Protein AF-F6DSD3-F1 (afdb_monomer)

Organism: Desulforamulus ruminis (strain ATCC 23193 / DSM 2154 / NCIMB 8452 / DL) (NCBI:txid696281)

Radius of gyration: 19.58 Å; Cα contacts (8 Å, |Δi|>4): 332; chains: 1; bounding box: 54×31×58 Å

Structure (mmCIF, N/CA/C/O backbone):
data_AF-F6DSD3-F1
#
_entry.id   AF-F6DSD3-F1
#
loop_
_atom_site.group_PDB
_atom_site.id
_atom_site.type_symbol
_atom_site.label_atom_id
_atom_site.label_alt_id
_atom_site.label_comp_id
_atom_site.label_asym_id
_atom_site.label_entity_id
_atom_site.label_seq_id
_atom_site.pdbx_PDB_ins_code
_atom_site.Cartn_x
_atom_site.Cartn_y
_atom_site.Cartn_z
_atom_site.occupancy
_atom_site.B_iso_or_equiv
_atom_site.auth_seq_id
_atom_site.auth_comp_id
_atom_site.auth_asym_id
_atom_site.auth_atom_id
_atom_site.pdbx_PDB_model_num
ATOM 1 N N . MET A 1 1 ? -3.986 8.340 -26.897 1.00 54.75 1 MET A N 1
ATOM 2 C CA . MET A 1 1 ? -4.124 9.061 -25.607 1.00 54.75 1 MET A CA 1
ATOM 3 C C . MET A 1 1 ? -3.217 8.387 -24.597 1.00 54.75 1 MET A C 1
ATOM 5 O O . MET A 1 1 ? -3.136 7.167 -24.640 1.00 54.75 1 MET A O 1
ATOM 9 N N . ALA A 1 2 ? -2.521 9.132 -23.734 1.00 80.50 2 ALA A N 1
ATOM 10 C CA . ALA A 1 2 ? -1.645 8.510 -22.741 1.00 80.50 2 ALA A CA 1
ATOM 11 C C . ALA A 1 2 ? -2.486 7.708 -21.731 1.00 80.50 2 ALA A C 1
ATOM 13 O O . ALA A 1 2 ? -3.383 8.258 -21.091 1.00 80.50 2 ALA A O 1
ATOM 14 N N . ALA A 1 3 ? -2.225 6.405 -21.614 1.00 90.44 3 ALA A N 1
ATOM 15 C CA . ALA A 1 3 ? -2.990 5.489 -20.766 1.00 90.44 3 ALA A CA 1
ATOM 16 C C . ALA A 1 3 ? -3.027 5.930 -19.290 1.00 90.44 3 ALA A C 1
ATOM 18 O O . ALA A 1 3 ? -4.028 5.722 -18.604 1.00 90.44 3 ALA A O 1
ATOM 19 N N . ILE A 1 4 ? -1.987 6.634 -18.835 1.00 93.56 4 ILE A N 1
ATOM 20 C CA . ILE A 1 4 ? -1.847 7.204 -17.493 1.00 93.56 4 ILE A CA 1
ATOM 21 C C . ILE A 1 4 ? -3.043 8.054 -17.034 1.00 93.56 4 ILE A C 1
ATOM 23 O O . ILE A 1 4 ? -3.373 8.031 -15.849 1.00 93.56 4 ILE A O 1
ATOM 27 N N . TYR A 1 5 ? -3.742 8.761 -17.933 1.00 94.50 5 TYR A N 1
ATOM 28 C CA . TYR A 1 5 ? -4.872 9.618 -17.545 1.00 94.50 5 TYR A CA 1
ATOM 29 C C . TYR A 1 5 ? -6.005 8.830 -16.882 1.00 94.50 5 TYR A C 1
ATOM 31 O O . TYR A 1 5 ? -6.615 9.312 -15.928 1.00 94.50 5 TYR A O 1
ATOM 39 N N . TRP A 1 6 ? -6.244 7.600 -17.337 1.00 94.88 6 TRP A N 1
ATOM 40 C CA . TRP A 1 6 ? -7.244 6.711 -16.752 1.00 94.88 6 TRP A CA 1
ATOM 41 C C . TRP A 1 6 ? -6.865 6.316 -15.323 1.00 94.88 6 TRP A C 1
ATOM 43 O O . TRP A 1 6 ? -7.685 6.390 -14.410 1.00 94.88 6 TRP A O 1
ATOM 53 N N . TYR A 1 7 ? -5.595 5.986 -15.088 1.00 95.00 7 TYR A N 1
ATOM 54 C CA . TYR A 1 7 ? -5.090 5.696 -13.745 1.00 95.00 7 TYR A CA 1
ATOM 55 C C . TYR A 1 7 ? -5.193 6.926 -12.835 1.00 95.00 7 TYR A C 1
ATOM 57 O O . TYR A 1 7 ? -5.710 6.820 -11.722 1.00 95.00 7 TYR A O 1
ATOM 65 N N . CYS A 1 8 ? -4.812 8.111 -13.319 1.00 95.00 8 CYS A N 1
ATOM 66 C CA . CYS A 1 8 ? -4.987 9.361 -12.578 1.00 95.00 8 CYS A CA 1
ATOM 67 C C . CYS A 1 8 ? -6.456 9.610 -12.203 1.00 95.00 8 CYS A C 1
ATOM 69 O O . CYS A 1 8 ? -6.730 10.003 -11.069 1.00 95.00 8 CYS A O 1
ATOM 71 N N . ALA A 1 9 ? -7.404 9.329 -13.103 1.00 96.00 9 ALA A N 1
ATOM 72 C CA . ALA A 1 9 ? -8.831 9.456 -12.818 1.00 96.00 9 ALA A CA 1
ATOM 73 C C . ALA A 1 9 ? -9.276 8.529 -11.672 1.00 96.00 9 ALA A C 1
ATOM 75 O O . ALA A 1 9 ? -9.945 8.991 -10.745 1.00 96.00 9 ALA A O 1
ATOM 76 N N . LEU A 1 10 ? -8.846 7.259 -11.660 1.00 96.06 10 LEU A N 1
ATOM 77 C CA . LEU A 1 10 ? -9.106 6.356 -10.526 1.00 96.06 10 LEU A CA 1
ATOM 78 C C . LEU A 1 10 ? -8.498 6.881 -9.226 1.00 96.06 10 LEU A C 1
ATOM 80 O O . LEU A 1 10 ? -9.132 6.804 -8.172 1.00 96.06 10 LEU A O 1
ATOM 84 N N . GLY A 1 11 ? -7.283 7.427 -9.301 1.00 96.06 11 GLY A N 1
ATOM 85 C CA . GLY A 1 11 ? -6.616 8.028 -8.155 1.00 96.06 11 GLY A CA 1
ATOM 86 C C . GLY A 1 11 ? -7.408 9.200 -7.575 1.00 96.06 11 GLY A C 1
ATOM 87 O O . GLY A 1 11 ? -7.669 9.227 -6.373 1.00 96.06 11 GLY A O 1
ATOM 88 N N . ILE A 1 12 ? -7.868 10.119 -8.428 1.00 97.69 12 ILE A N 1
ATOM 89 C CA . ILE A 1 12 ? -8.699 11.268 -8.034 1.00 97.69 12 ILE A CA 1
ATOM 90 C C . ILE A 1 12 ? -10.007 10.799 -7.390 1.00 97.69 12 ILE A C 1
ATOM 92 O O . ILE A 1 12 ? -10.382 11.311 -6.334 1.00 97.69 12 ILE A O 1
ATOM 96 N N . ILE A 1 13 ? -10.675 9.798 -7.973 1.00 97.62 13 ILE A N 1
ATOM 97 C CA . ILE A 1 13 ? -11.905 9.220 -7.412 1.00 97.62 13 ILE A CA 1
ATOM 98 C C . ILE A 1 13 ? -11.635 8.629 -6.021 1.00 97.62 13 ILE A C 1
ATOM 100 O O . ILE A 1 13 ? -12.344 8.959 -5.069 1.00 97.62 13 ILE A O 1
ATOM 104 N N . GLY A 1 14 ? -10.590 7.809 -5.868 1.00 97.81 14 GLY A N 1
ATOM 105 C CA . GLY A 1 14 ? -10.234 7.186 -4.590 1.00 97.81 14 GLY A CA 1
ATOM 106 C C . GLY A 1 14 ? -9.880 8.202 -3.499 1.00 97.81 14 GLY A C 1
ATOM 107 O O . GLY A 1 14 ? -10.363 8.104 -2.364 1.00 97.81 14 GLY A O 1
ATOM 108 N N . VAL A 1 15 ? -9.086 9.222 -3.839 1.00 97.62 15 VAL A N 1
ATOM 109 C CA . VAL A 1 15 ? -8.740 10.324 -2.926 1.00 97.62 15 VAL A CA 1
ATOM 110 C C . VAL A 1 15 ? -9.985 11.121 -2.542 1.00 97.62 15 VAL A C 1
ATOM 112 O O . VAL A 1 15 ? -10.234 11.323 -1.352 1.00 97.62 15 VAL A O 1
ATOM 115 N N . GLY A 1 16 ? -10.804 11.520 -3.519 1.00 98.06 16 GLY A N 1
ATOM 116 C CA . GLY A 1 16 ? -12.040 12.268 -3.291 1.00 98.06 16 GLY A CA 1
ATOM 117 C C . GLY A 1 16 ? -13.014 11.517 -2.383 1.00 98.06 16 GLY A C 1
ATOM 118 O O . GLY A 1 16 ? -13.510 12.081 -1.404 1.00 98.06 16 GLY A O 1
ATOM 119 N N . MET A 1 17 ? -13.218 10.219 -2.635 1.00 97.88 17 MET A N 1
ATOM 120 C CA . MET A 1 17 ? -14.017 9.339 -1.776 1.00 97.88 17 MET A CA 1
ATOM 121 C C . MET A 1 17 ? -13.476 9.301 -0.342 1.00 97.88 17 MET A C 1
ATOM 123 O O . MET A 1 17 ? -14.237 9.461 0.613 1.00 97.88 17 MET A O 1
ATOM 127 N N . THR A 1 18 ? -12.164 9.127 -0.178 1.00 97.69 18 THR A N 1
ATOM 128 C CA . THR A 1 18 ? -11.521 9.024 1.140 1.00 97.69 18 THR A CA 1
ATOM 129 C C . THR A 1 18 ? -11.650 10.324 1.931 1.00 97.69 18 THR A C 1
ATOM 131 O O . THR A 1 18 ? -12.093 10.298 3.083 1.00 97.69 18 THR A O 1
ATOM 134 N N . ILE A 1 19 ? -11.343 11.467 1.308 1.00 97.31 19 ILE A N 1
ATOM 135 C CA . ILE A 1 19 ? -11.478 12.796 1.922 1.00 97.31 19 ILE A CA 1
ATOM 136 C C . ILE A 1 19 ? -12.929 13.039 2.338 1.00 97.31 19 ILE A C 1
ATOM 138 O O . ILE A 1 19 ? -13.184 13.415 3.484 1.00 97.31 19 ILE A O 1
ATOM 142 N N . PHE A 1 20 ? -13.887 12.765 1.448 1.00 97.56 20 PHE A N 1
ATOM 143 C CA . PHE A 1 20 ? -15.310 12.925 1.733 1.00 97.56 20 PHE A CA 1
ATOM 144 C C . PHE A 1 20 ? -15.755 12.102 2.951 1.00 97.56 20 PHE A C 1
ATOM 146 O O . PHE A 1 20 ? -16.413 12.631 3.853 1.00 97.56 20 PHE A O 1
ATOM 153 N N . ILE A 1 21 ? -15.370 10.822 3.017 1.00 97.31 21 ILE A N 1
ATOM 154 C CA . ILE A 1 21 ? -15.737 9.929 4.125 1.00 97.31 21 ILE A CA 1
ATOM 155 C C . ILE A 1 21 ? -15.137 10.422 5.444 1.00 97.31 21 ILE A C 1
ATOM 157 O O . ILE A 1 21 ? -15.854 10.533 6.444 1.00 97.31 21 ILE A O 1
ATOM 161 N N . ILE A 1 22 ? -13.839 10.732 5.454 1.00 95.38 22 ILE A N 1
ATOM 162 C CA . ILE A 1 22 ? -13.129 11.203 6.649 1.00 95.38 22 ILE A CA 1
ATOM 163 C C . ILE A 1 22 ? -13.755 12.505 7.163 1.00 95.38 22 ILE A C 1
ATOM 165 O O . ILE A 1 22 ? -14.054 12.614 8.357 1.00 95.38 22 ILE A O 1
ATOM 169 N N . TYR A 1 23 ? -14.028 13.450 6.259 1.00 95.50 23 TYR A N 1
ATOM 170 C CA . TYR A 1 23 ? -14.667 14.724 6.579 1.00 95.50 23 TYR A CA 1
ATOM 171 C C . TYR A 1 23 ? -16.065 14.531 7.185 1.00 95.50 23 TYR A C 1
ATOM 173 O O . TYR A 1 23 ? -16.388 15.117 8.220 1.00 95.50 23 TYR A O 1
ATOM 181 N N . LYS A 1 24 ? -16.898 13.662 6.594 1.00 96.38 24 LYS A N 1
ATOM 182 C CA . LYS A 1 24 ? -18.275 13.440 7.064 1.00 96.38 24 LYS A CA 1
ATOM 183 C C . LYS A 1 24 ? -18.362 12.646 8.364 1.00 96.38 24 LYS A C 1
ATOM 185 O O . LYS A 1 24 ? -19.266 12.900 9.158 1.00 96.38 24 LYS A O 1
ATOM 190 N N . LYS A 1 25 ? -17.473 11.677 8.598 1.00 92.88 25 LYS A N 1
ATOM 191 C CA . LYS A 1 25 ? -17.588 10.767 9.752 1.00 92.88 25 LYS A CA 1
ATOM 192 C C . LYS A 1 25 ? -16.889 11.256 11.019 1.00 92.88 25 LYS A C 1
ATOM 194 O O . LYS A 1 25 ? -17.161 10.708 12.084 1.00 92.88 25 LYS A O 1
ATOM 199 N N . LYS A 1 26 ? -16.009 12.261 10.926 1.00 87.88 26 LYS A N 1
ATOM 200 C CA . LYS A 1 26 ? -15.327 12.911 12.067 1.00 87.88 26 LYS A CA 1
ATOM 201 C C . LYS A 1 26 ? -14.555 11.960 13.006 1.00 87.88 26 LYS A C 1
ATOM 203 O O . LYS A 1 26 ? -14.240 12.327 14.132 1.00 87.88 26 LYS A O 1
ATOM 208 N N . ASN A 1 27 ? -14.210 10.75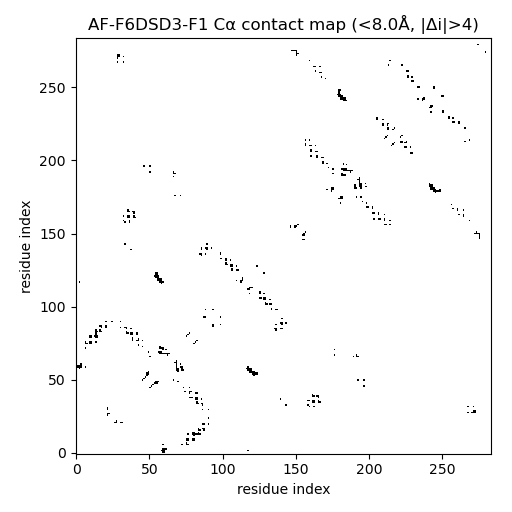1 12.553 1.00 87.94 27 ASN A N 1
ATOM 209 C CA . ASN A 1 27 ? -13.395 9.783 13.298 1.00 87.94 27 ASN A CA 1
ATOM 210 C C . ASN A 1 27 ? -12.111 9.466 12.519 1.00 87.94 27 ASN A C 1
ATOM 212 O O . ASN A 1 27 ? -11.911 8.353 12.033 1.00 87.94 27 ASN A O 1
ATOM 216 N N . PHE A 1 28 ? -11.279 10.499 12.353 1.00 92.69 28 PHE A N 1
ATOM 217 C CA . PHE A 1 28 ? -10.110 10.494 11.471 1.00 92.69 28 PHE A CA 1
ATOM 218 C C . PHE A 1 28 ? -9.202 9.277 11.699 1.00 92.69 28 PHE A C 1
ATOM 220 O O . PHE A 1 28 ? -8.968 8.515 10.767 1.00 92.69 28 PHE A O 1
ATOM 227 N N . TYR A 1 29 ? -8.749 9.057 12.939 1.00 93.94 29 TYR A N 1
ATOM 228 C CA . TYR A 1 29 ? -7.765 8.016 13.257 1.00 93.94 29 TYR A CA 1
ATOM 229 C C . TYR A 1 29 ? -8.298 6.594 13.043 1.00 93.94 29 TYR A C 1
ATOM 231 O O . TYR A 1 29 ? -7.565 5.735 12.571 1.00 93.94 29 TYR A O 1
ATOM 239 N N . GLU A 1 30 ? -9.577 6.333 13.329 1.00 93.50 30 GLU A N 1
ATOM 240 C CA . GLU A 1 30 ? -10.175 5.013 13.087 1.00 93.50 30 GLU A CA 1
ATOM 241 C C . GLU A 1 30 ? -10.250 4.702 11.587 1.00 93.50 30 GLU A C 1
ATOM 243 O O . GLU A 1 30 ? -9.871 3.611 11.158 1.00 93.50 30 GLU A O 1
ATOM 248 N N . PHE A 1 31 ? -10.698 5.676 10.790 1.00 95.56 31 PHE A N 1
ATOM 249 C CA . PHE A 1 31 ? -10.878 5.504 9.352 1.00 95.56 31 PHE A CA 1
ATOM 250 C C . PHE A 1 31 ? -9.557 5.494 8.584 1.00 95.56 31 PHE A C 1
ATOM 252 O O . PHE A 1 31 ? -9.407 4.659 7.698 1.00 95.56 31 PHE A O 1
ATOM 259 N N . ILE A 1 32 ? -8.577 6.330 8.943 1.00 96.75 32 ILE A N 1
ATOM 260 C CA . ILE A 1 32 ? -7.264 6.307 8.282 1.00 96.75 32 ILE A CA 1
ATOM 261 C C . ILE A 1 32 ? -6.482 5.032 8.622 1.00 96.75 32 ILE A C 1
ATOM 263 O O . ILE A 1 32 ? -5.893 4.428 7.731 1.00 96.75 32 ILE A O 1
ATOM 267 N N . SER A 1 33 ? -6.538 4.547 9.871 1.00 96.38 33 SER A N 1
ATOM 268 C CA . SER A 1 33 ? -5.953 3.248 10.230 1.00 96.38 33 SER A CA 1
ATOM 269 C C . SER A 1 33 ? -6.592 2.113 9.436 1.00 96.38 33 SER A C 1
ATOM 271 O O . SER A 1 33 ? -5.886 1.238 8.941 1.00 96.38 33 SER A O 1
ATOM 273 N N . PHE A 1 34 ? -7.920 2.124 9.291 1.00 97.06 34 PHE A N 1
ATOM 274 C CA . PHE A 1 34 ? -8.602 1.101 8.506 1.00 97.06 34 PHE A CA 1
ATOM 275 C C . PHE A 1 34 ? -8.285 1.199 7.011 1.00 97.06 34 PHE A C 1
ATOM 277 O O . PHE A 1 34 ? -8.091 0.171 6.372 1.00 97.06 34 PHE A O 1
ATOM 284 N N . PHE A 1 35 ? -8.179 2.411 6.467 1.00 98.12 35 PHE A N 1
ATOM 285 C CA . PHE A 1 35 ? -7.771 2.648 5.084 1.00 98.12 35 PHE A CA 1
ATOM 286 C C . PHE A 1 35 ? -6.372 2.077 4.804 1.00 98.12 35 PHE A C 1
ATOM 288 O O . PHE 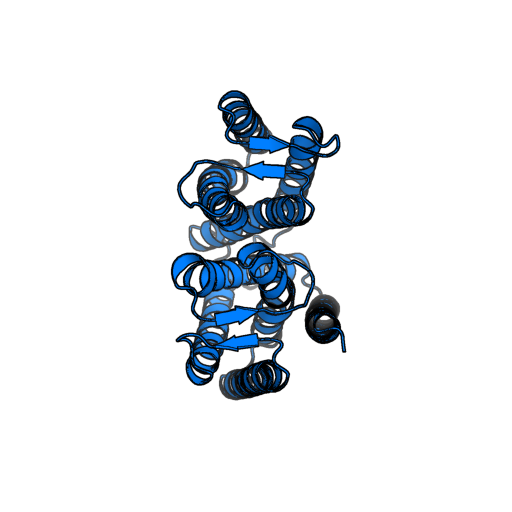A 1 35 ? -6.208 1.318 3.855 1.00 98.12 35 PHE A O 1
ATOM 295 N N . LEU A 1 36 ? -5.387 2.355 5.666 1.00 98.31 36 LEU A N 1
ATOM 296 C CA . LEU A 1 36 ? -4.024 1.817 5.537 1.00 98.31 36 LEU A CA 1
ATOM 297 C C . LEU A 1 36 ? -3.986 0.287 5.673 1.00 98.31 36 LEU A C 1
ATOM 299 O O . LEU A 1 36 ? -3.281 -0.391 4.932 1.00 98.31 36 LEU A O 1
ATOM 303 N N . PHE A 1 37 ? -4.781 -0.278 6.583 1.00 98.25 37 PHE A N 1
ATOM 304 C CA . PHE A 1 37 ? -4.942 -1.728 6.677 1.00 98.25 37 PHE A CA 1
ATOM 305 C C . PHE A 1 37 ? -5.514 -2.319 5.378 1.00 98.25 37 PHE A C 1
ATOM 307 O O . PHE A 1 37 ? -4.933 -3.241 4.810 1.00 98.25 37 PHE A O 1
ATOM 314 N N . ALA A 1 38 ? -6.619 -1.760 4.882 1.00 98.38 38 ALA A N 1
ATOM 315 C CA . ALA A 1 38 ? -7.288 -2.209 3.665 1.00 98.38 38 ALA A CA 1
ATOM 316 C C . ALA A 1 38 ? -6.392 -2.072 2.420 1.00 98.38 38 ALA A C 1
ATOM 318 O O . ALA A 1 38 ? -6.459 -2.918 1.527 1.00 98.38 38 ALA A O 1
ATOM 319 N N . MET A 1 39 ? -5.530 -1.049 2.397 1.00 98.38 39 MET A N 1
ATOM 320 C CA . MET A 1 39 ? -4.519 -0.817 1.366 1.00 98.38 39 MET A CA 1
ATOM 321 C C . MET A 1 39 ? -3.507 -1.962 1.326 1.00 98.38 39 MET A C 1
ATOM 323 O O . MET A 1 39 ? -3.256 -2.530 0.268 1.00 98.38 39 MET A O 1
ATOM 327 N N . MET A 1 40 ? -2.956 -2.348 2.481 1.00 97.81 40 MET A N 1
ATOM 328 C CA . MET A 1 40 ? -1.975 -3.433 2.530 1.00 97.81 40 MET A CA 1
ATOM 329 C C . MET A 1 40 ? -2.576 -4.780 2.119 1.00 97.81 40 MET A C 1
ATOM 331 O O . MET A 1 40 ? -1.912 -5.573 1.459 1.00 97.81 40 MET A O 1
ATOM 335 N N . ILE A 1 41 ? -3.836 -5.040 2.484 1.00 97.62 41 ILE A N 1
ATOM 336 C CA . ILE A 1 41 ? -4.533 -6.261 2.062 1.00 97.62 41 ILE A CA 1
ATOM 337 C C . ILE A 1 41 ? -4.704 -6.295 0.539 1.00 97.62 41 ILE A C 1
ATOM 339 O O . ILE A 1 41 ? -4.475 -7.343 -0.064 1.00 97.62 41 ILE A O 1
ATOM 343 N N . ALA A 1 42 ? -5.048 -5.162 -0.082 1.00 97.12 42 ALA A N 1
ATOM 344 C CA . ALA A 1 42 ? -5.126 -5.055 -1.537 1.00 97.12 42 ALA A CA 1
ATOM 345 C C . ALA A 1 42 ? -3.752 -5.315 -2.184 1.00 97.12 42 ALA A C 1
ATOM 347 O O . ALA A 1 42 ? -3.641 -6.166 -3.063 1.00 97.12 42 ALA A O 1
ATOM 348 N N . PHE A 1 43 ? -2.680 -4.708 -1.655 1.00 95.81 43 PHE A N 1
ATOM 349 C CA . PHE A 1 43 ? -1.316 -4.978 -2.120 1.00 95.81 43 PHE A CA 1
ATOM 350 C C . PHE A 1 43 ? -0.897 -6.443 -1.999 1.00 95.81 43 PHE A C 1
ATOM 352 O O . PHE A 1 43 ? -0.217 -6.945 -2.883 1.00 95.81 43 PHE A O 1
ATOM 359 N N . ILE A 1 44 ? -1.281 -7.154 -0.938 1.00 94.81 44 ILE A N 1
ATOM 360 C CA . ILE A 1 44 ? -0.947 -8.582 -0.803 1.00 94.81 44 ILE A CA 1
ATOM 361 C C . ILE A 1 44 ? -1.683 -9.419 -1.843 1.00 94.81 44 ILE A C 1
ATOM 363 O O . ILE A 1 44 ? -1.073 -10.308 -2.436 1.00 94.81 44 ILE A O 1
ATOM 367 N N . GLY A 1 45 ? -2.965 -9.128 -2.083 1.00 93.12 45 GLY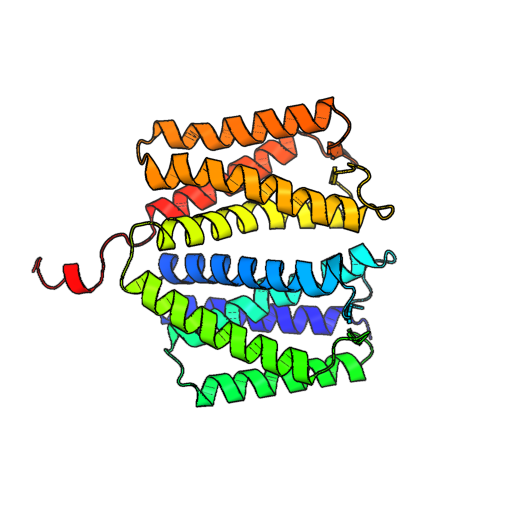 A N 1
ATOM 368 C CA . GLY A 1 45 ? -3.721 -9.766 -3.159 1.00 93.12 45 GLY A CA 1
ATOM 369 C C . GLY A 1 45 ? -3.024 -9.572 -4.504 1.00 93.12 45 GLY A C 1
ATOM 370 O O . GLY A 1 45 ? -2.739 -10.549 -5.194 1.00 93.12 45 GLY A O 1
ATOM 371 N N . GLU A 1 46 ? -2.650 -8.329 -4.803 1.00 91.94 46 GLU A N 1
ATOM 372 C CA . GLU A 1 46 ? -1.931 -7.955 -6.017 1.00 91.94 46 GLU A CA 1
ATOM 373 C C . GLU A 1 46 ? -0.576 -8.660 -6.143 1.00 91.94 46 GLU A C 1
ATOM 375 O O . GLU A 1 46 ? -0.264 -9.228 -7.180 1.00 91.94 46 GLU A O 1
ATOM 380 N N . MET A 1 47 ? 0.225 -8.693 -5.078 1.00 90.44 47 MET A N 1
ATOM 381 C CA . MET A 1 47 ? 1.513 -9.393 -5.059 1.00 90.44 47 MET A CA 1
ATOM 382 C C . MET A 1 47 ? 1.369 -10.859 -5.477 1.00 90.44 47 MET A C 1
ATOM 384 O O . MET A 1 47 ? 2.180 -11.356 -6.260 1.00 90.44 47 MET A O 1
ATOM 388 N N . ILE A 1 48 ? 0.336 -11.543 -4.974 1.00 91.38 48 ILE A N 1
ATOM 389 C CA . ILE A 1 48 ? 0.047 -12.939 -5.313 1.00 91.38 48 ILE A CA 1
ATOM 390 C C . ILE A 1 48 ? -0.299 -13.041 -6.799 1.00 91.38 48 ILE A C 1
ATOM 392 O O . ILE A 1 48 ? 0.395 -13.725 -7.550 1.00 91.38 48 ILE A O 1
ATOM 396 N N . VAL A 1 49 ? -1.336 -12.339 -7.250 1.00 91.69 49 VAL A N 1
ATOM 397 C CA . VAL A 1 49 ? -1.865 -12.534 -8.607 1.00 91.69 49 VAL A CA 1
ATOM 398 C C . VAL A 1 49 ? -0.942 -11.948 -9.681 1.00 91.69 49 VAL A C 1
ATOM 400 O O . VAL A 1 49 ? -0.745 -12.563 -10.728 1.00 91.69 49 VAL A O 1
ATOM 403 N N . LEU A 1 50 ? -0.320 -10.798 -9.438 1.00 88.50 50 LEU A N 1
ATOM 404 C CA . LEU A 1 50 ? 0.492 -10.072 -10.413 1.00 88.50 50 LEU A CA 1
ATOM 405 C C . LEU A 1 50 ? 1.959 -10.510 -10.394 1.00 88.50 50 LEU A C 1
ATOM 407 O O . LEU A 1 50 ? 2.480 -10.957 -11.415 1.00 88.50 50 LEU A O 1
ATOM 411 N N . LEU A 1 51 ? 2.644 -10.399 -9.249 1.00 84.81 51 LEU A N 1
ATOM 412 C CA . LEU A 1 51 ? 4.098 -10.610 -9.207 1.00 84.81 51 LEU A CA 1
ATOM 413 C C . LEU A 1 51 ? 4.497 -12.087 -9.185 1.00 84.81 51 LEU A C 1
ATOM 415 O O . LEU A 1 51 ? 5.535 -12.445 -9.757 1.00 84.81 51 LEU A O 1
ATOM 419 N N . PHE A 1 52 ? 3.703 -12.954 -8.552 1.00 87.56 52 PHE A N 1
ATOM 420 C CA . PHE A 1 52 ? 3.977 -14.392 -8.560 1.00 87.56 52 PHE A CA 1
ATOM 421 C C . PHE A 1 52 ? 3.389 -15.077 -9.789 1.00 87.56 52 PHE A C 1
ATOM 423 O O . PHE A 1 52 ? 4.129 -15.763 -10.495 1.00 87.56 52 PHE A O 1
ATOM 430 N N . PHE A 1 53 ? 2.107 -14.849 -10.080 1.00 91.25 53 PHE A N 1
ATOM 431 C CA . PHE A 1 53 ? 1.404 -15.611 -11.113 1.00 91.25 53 PHE A CA 1
ATOM 432 C C . PHE A 1 53 ? 1.223 -14.904 -12.463 1.00 91.25 53 PHE A C 1
ATOM 434 O O . PHE A 1 53 ? 0.724 -15.542 -13.388 1.00 91.25 53 PHE A O 1
ATOM 441 N N . LYS A 1 54 ? 1.624 -13.632 -12.621 1.00 91.94 54 LYS A N 1
ATOM 442 C CA . LYS A 1 54 ? 1.479 -12.874 -13.884 1.00 91.94 54 LYS A CA 1
ATOM 443 C C . LYS A 1 54 ? 0.059 -12.956 -14.462 1.00 91.94 54 LYS A C 1
ATOM 445 O O . LYS A 1 54 ? -0.128 -13.180 -15.653 1.00 91.94 54 LYS A O 1
ATOM 450 N N . SER A 1 55 ? -0.940 -12.829 -13.601 1.00 93.19 55 SER A N 1
ATOM 451 C CA . SER A 1 55 ? -2.354 -13.057 -13.927 1.00 93.19 55 SER A CA 1
ATOM 452 C C . SER A 1 55 ? -2.922 -12.113 -14.989 1.00 93.19 55 SER A C 1
ATOM 454 O O . SER A 1 55 ? -3.734 -12.521 -15.823 1.00 93.19 55 SER A O 1
ATOM 456 N N . TYR A 1 56 ? -2.413 -10.888 -15.014 1.00 94.75 56 TYR A N 1
ATOM 457 C CA . TYR A 1 56 ? -2.729 -9.836 -15.968 1.00 94.75 56 TYR A CA 1
ATOM 458 C C . TYR A 1 56 ? -1.562 -8.845 -16.048 1.00 94.75 56 TYR A C 1
ATOM 460 O O . TYR A 1 56 ? -0.543 -9.004 -15.366 1.00 94.75 56 TYR A O 1
ATOM 468 N N . SER A 1 57 ? -1.698 -7.822 -16.889 1.00 95.81 57 SER A N 1
ATOM 469 C CA . SER A 1 57 ? -0.704 -6.770 -17.063 1.00 95.81 57 SER A CA 1
ATOM 470 C C . SER A 1 57 ? -1.337 -5.382 -17.146 1.00 95.81 57 SER A C 1
ATOM 472 O O . SER A 1 57 ? -2.242 -5.149 -17.947 1.00 95.81 57 SER A O 1
ATOM 474 N N . TYR A 1 58 ? -0.821 -4.441 -16.360 1.00 95.56 58 TYR A N 1
ATOM 475 C CA . TYR A 1 58 ? -1.113 -3.016 -16.486 1.00 95.56 58 TYR A CA 1
ATOM 476 C C . TYR A 1 58 ? -0.227 -2.372 -17.552 1.00 95.56 58 TYR A C 1
ATOM 478 O O . TYR A 1 58 ? 0.942 -2.730 -17.693 1.00 95.56 58 TYR A O 1
ATOM 486 N N . LYS A 1 59 ? -0.789 -1.405 -18.287 1.00 95.44 59 LYS A N 1
ATOM 487 C CA . LYS A 1 59 ? -0.098 -0.644 -19.341 1.00 95.44 59 LYS A CA 1
ATOM 488 C C . LYS A 1 59 ? -0.353 0.871 -19.222 1.00 95.44 59 LYS A C 1
ATOM 490 O O . LYS A 1 59 ? -0.987 1.454 -20.103 1.00 95.44 59 LYS A O 1
ATOM 495 N N . PRO A 1 60 ? 0.045 1.527 -18.116 1.00 94.00 60 PRO A N 1
ATOM 496 C CA . PRO A 1 60 ? -0.096 2.977 -17.926 1.00 94.00 60 PRO A CA 1
ATOM 497 C C . PRO A 1 60 ? 0.731 3.839 -18.906 1.00 94.00 60 PRO A C 1
ATOM 499 O O . PRO A 1 60 ? 0.435 5.023 -19.069 1.00 94.00 60 PRO A O 1
ATOM 502 N N . GLY A 1 61 ? 1.713 3.263 -19.592 1.00 93.50 61 GLY A N 1
ATOM 503 C CA . GLY A 1 61 ? 2.609 3.892 -20.558 1.00 93.50 61 GLY A CA 1
ATOM 504 C C . GLY A 1 61 ? 3.716 4.733 -19.923 1.00 93.50 61 GLY A C 1
ATOM 505 O O . GLY A 1 61 ? 4.056 5.768 -20.491 1.00 93.50 61 GLY A O 1
ATOM 506 N N . VAL A 1 62 ? 4.224 4.353 -18.742 1.00 94.56 62 VAL A N 1
ATOM 507 C CA . VAL A 1 62 ? 5.190 5.171 -17.974 1.00 94.56 62 VAL A CA 1
ATOM 508 C C . VAL A 1 62 ? 6.593 4.574 -17.995 1.00 94.56 62 VAL A C 1
ATOM 510 O O . VAL A 1 62 ? 7.571 5.306 -18.134 1.00 94.56 62 VAL A O 1
ATOM 513 N N . TYR A 1 63 ? 6.693 3.255 -17.890 1.00 94.94 63 TYR A N 1
ATOM 514 C CA . TYR A 1 63 ? 7.937 2.502 -17.864 1.00 94.94 63 TYR A CA 1
ATOM 515 C C . TYR A 1 63 ? 8.007 1.532 -19.043 1.00 94.94 63 TYR A C 1
ATOM 517 O O . TYR A 1 63 ? 7.003 1.000 -19.513 1.00 94.94 63 TYR A O 1
ATOM 525 N N . THR A 1 64 ? 9.226 1.278 -19.515 1.00 93.81 64 THR A N 1
ATOM 526 C CA . THR A 1 64 ? 9.494 0.282 -20.562 1.00 93.81 64 THR A CA 1
ATOM 527 C C . THR A 1 64 ? 9.666 -1.126 -19.991 1.00 93.81 64 THR A C 1
ATOM 529 O O . THR A 1 64 ? 9.345 -2.104 -20.662 1.00 93.81 64 THR A O 1
ATOM 532 N N . ASP A 1 65 ? 10.157 -1.243 -18.753 1.00 95.75 65 ASP A N 1
ATOM 533 C CA . ASP A 1 65 ? 10.299 -2.525 -18.065 1.00 95.75 65 ASP A CA 1
ATOM 534 C C . ASP A 1 65 ? 8.930 -3.088 -17.662 1.00 95.75 65 ASP A C 1
ATOM 536 O O . ASP A 1 65 ? 8.135 -2.415 -17.002 1.00 95.75 65 ASP A O 1
ATOM 540 N N . TYR A 1 66 ? 8.682 -4.353 -18.014 1.00 93.56 66 TYR A N 1
ATOM 541 C CA . TYR A 1 66 ? 7.413 -5.035 -17.755 1.00 93.56 66 TYR A CA 1
ATOM 542 C C . TYR A 1 66 ? 7.002 -4.985 -16.278 1.00 93.56 66 TYR A C 1
ATOM 544 O O . TYR A 1 66 ? 5.835 -4.739 -15.975 1.00 93.56 66 TYR A O 1
ATOM 552 N N . TYR A 1 67 ? 7.918 -5.237 -15.340 1.00 94.69 67 TYR A N 1
ATOM 553 C CA . TYR A 1 67 ? 7.571 -5.263 -13.922 1.00 94.69 67 TYR A CA 1
ATOM 554 C C . TYR A 1 67 ? 7.469 -3.861 -13.341 1.00 94.69 67 TYR A C 1
ATOM 556 O O . TYR A 1 67 ? 6.558 -3.638 -12.553 1.00 94.69 67 TYR A O 1
ATOM 564 N N . ALA A 1 68 ? 8.322 -2.913 -13.732 1.00 95.69 68 ALA A N 1
ATOM 565 C CA . ALA A 1 68 ? 8.181 -1.517 -13.309 1.00 95.69 68 ALA A CA 1
ATOM 566 C C . ALA A 1 68 ? 6.819 -0.939 -13.722 1.00 95.69 68 ALA A C 1
ATOM 568 O O . ALA A 1 68 ? 6.111 -0.353 -12.903 1.00 95.69 68 ALA A O 1
ATOM 569 N N . GLU A 1 69 ? 6.420 -1.194 -14.967 1.00 95.25 69 GLU A N 1
ATOM 570 C CA . GLU A 1 69 ? 5.151 -0.762 -15.547 1.00 95.25 69 GLU A CA 1
ATOM 571 C C . GLU A 1 69 ? 3.952 -1.358 -14.794 1.00 95.25 69 GLU A C 1
ATOM 573 O O . GLU A 1 69 ? 3.021 -0.653 -14.395 1.00 95.25 69 GLU A O 1
ATOM 578 N N . ASN A 1 70 ? 4.020 -2.658 -14.500 1.00 95.44 70 ASN A N 1
ATOM 579 C CA . ASN A 1 70 ? 3.027 -3.360 -13.694 1.00 95.44 70 ASN A CA 1
ATOM 580 C C . ASN A 1 70 ? 3.008 -2.902 -12.232 1.00 95.44 70 ASN A C 1
ATOM 582 O O . ASN A 1 70 ? 1.940 -2.820 -11.621 1.00 95.44 70 ASN A O 1
ATOM 586 N N . ILE A 1 71 ? 4.173 -2.597 -11.655 1.00 94.94 71 ILE A N 1
ATOM 587 C CA . ILE A 1 71 ? 4.285 -2.082 -10.292 1.00 94.94 71 ILE A CA 1
ATOM 588 C C . ILE A 1 71 ? 3.610 -0.714 -10.202 1.00 94.94 71 ILE A C 1
ATOM 590 O O . ILE A 1 71 ? 2.755 -0.503 -9.346 1.00 94.94 71 ILE A O 1
ATOM 594 N N . PHE A 1 72 ? 3.924 0.190 -11.126 1.00 95.38 72 PHE A N 1
ATOM 595 C CA . PHE A 1 72 ? 3.297 1.504 -11.186 1.00 95.38 72 PHE A CA 1
ATOM 596 C C . PHE A 1 72 ? 1.780 1.408 -11.406 1.00 95.38 72 PHE A C 1
ATOM 598 O O . PHE A 1 72 ? 1.002 2.014 -10.663 1.00 95.38 72 PHE A O 1
ATOM 605 N N . GLY A 1 73 ? 1.356 0.602 -12.384 1.00 94.19 73 GLY A N 1
ATOM 606 C CA . GLY A 1 73 ? -0.048 0.440 -12.752 1.00 94.19 73 GLY A CA 1
ATOM 607 C C . GLY A 1 73 ? -0.928 -0.073 -11.614 1.00 94.19 73 GLY A C 1
ATOM 608 O O . GLY A 1 73 ? -2.053 0.403 -11.461 1.00 94.19 73 GLY A O 1
ATOM 609 N N . HIS A 1 74 ? -0.415 -0.969 -10.765 1.00 93.25 74 HIS A N 1
ATOM 610 C CA . HIS A 1 74 ? -1.184 -1.487 -9.634 1.00 93.25 74 HIS A CA 1
ATOM 611 C C . HIS A 1 74 ? -1.121 -0.606 -8.382 1.00 93.25 74 HIS A C 1
ATOM 613 O O . HIS A 1 74 ? -2.033 -0.685 -7.555 1.00 93.25 74 HIS A O 1
ATOM 619 N N . ILE A 1 75 ? -0.084 0.227 -8.205 1.00 94.94 75 ILE A N 1
ATOM 620 C CA . ILE A 1 75 ? 0.014 1.120 -7.037 1.00 94.94 75 ILE A CA 1
ATOM 621 C C . ILE A 1 75 ? -1.195 2.040 -6.968 1.00 94.94 75 ILE A C 1
ATOM 623 O O . ILE A 1 75 ? -1.780 2.187 -5.902 1.00 94.94 75 ILE A O 1
ATOM 627 N N . VAL A 1 76 ? -1.607 2.624 -8.090 1.00 93.44 76 VAL A N 1
ATOM 628 C CA . VAL A 1 76 ? -2.711 3.589 -8.120 1.00 93.44 76 VAL A CA 1
ATOM 629 C C . VAL A 1 76 ? -4.036 2.992 -7.610 1.00 93.44 76 VAL A C 1
ATOM 631 O O . VAL A 1 76 ? -4.577 3.513 -6.628 1.00 93.44 76 VAL A O 1
ATOM 634 N N . PRO A 1 77 ? -4.578 1.901 -8.189 1.00 95.00 77 PRO A N 1
ATOM 635 C CA . PRO A 1 77 ? -5.816 1.313 -7.695 1.00 95.00 77 PRO A CA 1
ATOM 636 C C . PRO A 1 77 ? -5.669 0.754 -6.273 1.00 95.00 77 PRO A C 1
ATOM 638 O O . PRO A 1 77 ? -6.573 0.959 -5.460 1.00 95.00 77 PRO A O 1
ATOM 641 N N . ASN A 1 78 ? -4.551 0.103 -5.932 1.00 96.19 78 ASN A N 1
ATOM 642 C CA . ASN A 1 78 ? -4.386 -0.550 -4.627 1.00 96.19 78 ASN A CA 1
ATOM 643 C C . ASN A 1 78 ? -4.072 0.424 -3.479 1.00 96.19 78 ASN A C 1
ATOM 645 O O . ASN A 1 78 ? -4.470 0.171 -2.343 1.00 96.19 78 ASN A O 1
ATOM 649 N N . ALA A 1 79 ? -3.426 1.560 -3.759 1.00 96.12 79 ALA A N 1
ATOM 650 C CA . ALA A 1 79 ? -3.186 2.621 -2.781 1.00 96.12 79 ALA A CA 1
ATOM 651 C C . ALA A 1 79 ? -4.413 3.513 -2.562 1.00 96.12 79 ALA A C 1
ATOM 653 O O . ALA A 1 79 ? -4.566 4.087 -1.486 1.00 96.12 79 ALA A O 1
ATOM 654 N N . LEU A 1 80 ? -5.278 3.661 -3.571 1.00 96.31 80 LEU A N 1
ATOM 655 C CA . LEU A 1 80 ? -6.331 4.679 -3.554 1.00 96.31 80 LEU A CA 1
ATOM 656 C C . LEU A 1 80 ? -7.728 4.067 -3.668 1.00 96.31 80 LEU A C 1
ATOM 658 O O . LEU A 1 80 ? -8.518 4.166 -2.731 1.00 96.31 80 LEU A O 1
ATOM 662 N N . LEU A 1 81 ? -8.049 3.425 -4.790 1.00 97.38 81 LEU A N 1
ATOM 663 C CA . LEU A 1 81 ? -9.420 3.024 -5.119 1.00 97.38 81 LEU A CA 1
ATOM 664 C C . LEU A 1 81 ? -9.947 1.870 -4.250 1.00 97.38 81 LEU A C 1
ATOM 666 O O . LEU A 1 81 ? -11.040 1.971 -3.684 1.00 97.38 81 LEU A O 1
ATOM 670 N N . TRP A 1 82 ? -9.183 0.782 -4.127 1.00 97.81 82 TRP A N 1
ATOM 671 C CA . TRP A 1 82 ? -9.551 -0.389 -3.320 1.00 97.81 82 TRP A CA 1
ATOM 672 C C . TRP A 1 82 ? -9.775 -0.034 -1.841 1.00 97.81 82 TRP A C 1
ATOM 674 O O . TRP A 1 82 ? -10.881 -0.268 -1.335 1.00 97.81 82 TRP A O 1
ATOM 684 N N . PRO A 1 83 ? -8.812 0.596 -1.137 1.00 98.31 83 PRO A N 1
ATOM 685 C CA . PRO A 1 83 ? -9.011 0.968 0.258 1.00 98.31 83 PRO A CA 1
ATOM 686 C C . PRO A 1 83 ? -10.086 2.047 0.442 1.00 98.31 83 PRO A C 1
ATOM 688 O O . PRO A 1 83 ? -10.820 1.986 1.430 1.00 98.31 83 PRO A O 1
ATOM 691 N N . ALA A 1 84 ? -10.272 2.982 -0.501 1.00 98.38 84 ALA A N 1
ATOM 692 C CA . ALA A 1 84 ? -11.376 3.948 -0.445 1.00 98.38 84 ALA A CA 1
ATOM 693 C C . ALA A 1 84 ? -12.745 3.260 -0.550 1.00 98.38 84 ALA A C 1
ATOM 695 O O . ALA A 1 84 ? -13.693 3.622 0.152 1.00 98.38 84 ALA A O 1
ATOM 696 N N . THR A 1 85 ? -12.845 2.230 -1.388 1.00 98.44 85 THR A N 1
ATOM 697 C CA . THR A 1 85 ? -14.059 1.421 -1.544 1.00 98.44 85 THR A CA 1
ATOM 698 C C . THR A 1 85 ? -14.351 0.616 -0.280 1.00 98.44 85 THR A C 1
ATOM 700 O O . THR A 1 85 ? -15.478 0.643 0.221 1.00 98.44 85 THR A O 1
ATOM 703 N N . ALA A 1 86 ? -13.336 -0.026 0.309 1.00 98.38 86 ALA A N 1
ATOM 704 C CA . ALA A 1 86 ? -13.470 -0.667 1.618 1.00 98.38 86 ALA A CA 1
ATOM 705 C C . ALA A 1 86 ? -13.938 0.335 2.683 1.00 98.38 86 ALA A C 1
ATOM 707 O O . ALA A 1 86 ? -14.842 0.037 3.469 1.00 98.38 86 ALA A O 1
ATOM 708 N N . LEU A 1 87 ? -13.368 1.543 2.675 1.00 97.81 87 LEU A N 1
ATOM 709 C CA . LEU A 1 87 ? -13.733 2.611 3.594 1.00 97.81 87 LEU A CA 1
ATOM 710 C C . LEU A 1 87 ? -15.199 3.026 3.429 1.00 97.81 87 LEU A C 1
ATOM 712 O O . LEU A 1 87 ? -15.908 3.152 4.427 1.00 97.81 87 LEU A O 1
ATOM 716 N N . LEU A 1 88 ? -15.679 3.174 2.190 1.00 98.31 88 LEU A N 1
ATOM 717 C CA . LEU A 1 88 ? -17.077 3.482 1.882 1.00 98.31 88 LEU A CA 1
ATOM 718 C C . LEU A 1 88 ? -18.016 2.417 2.462 1.00 98.31 88 LEU A C 1
ATOM 720 O O . LEU A 1 88 ? -18.986 2.748 3.155 1.00 98.31 88 LEU A O 1
ATOM 724 N N . VAL A 1 89 ? -17.696 1.139 2.225 1.00 98.31 89 VAL A N 1
ATOM 725 C CA . VAL A 1 89 ? -18.480 -0.007 2.707 1.00 98.31 89 VAL A CA 1
ATOM 726 C C . VAL A 1 89 ? -18.623 0.025 4.225 1.00 98.31 89 VAL A C 1
ATOM 728 O O . VAL A 1 89 ? -19.734 -0.138 4.741 1.00 98.31 89 VAL A O 1
ATOM 731 N N . VAL A 1 90 ? -17.530 0.256 4.955 1.00 97.12 90 VAL A N 1
ATOM 732 C CA . VAL A 1 90 ? -17.554 0.199 6.423 1.00 97.12 90 VAL A CA 1
ATOM 733 C C . VAL A 1 90 ? -18.095 1.474 7.059 1.00 97.12 90 VAL A C 1
ATOM 735 O O . VAL A 1 90 ? -18.905 1.402 7.985 1.00 97.12 90 VAL A O 1
ATOM 738 N N . ALA A 1 91 ? -17.736 2.645 6.530 1.00 96.56 91 ALA A N 1
ATOM 739 C CA . ALA A 1 91 ? -18.143 3.935 7.077 1.00 96.56 91 ALA A CA 1
ATOM 740 C C . ALA A 1 91 ? -19.660 4.138 7.014 1.00 96.56 91 ALA A C 1
ATOM 742 O O . ALA A 1 91 ? -20.248 4.730 7.925 1.00 96.56 91 ALA A O 1
ATOM 743 N N . TYR A 1 92 ? -20.304 3.634 5.961 1.00 96.56 92 TYR A N 1
ATOM 744 C CA . TYR A 1 92 ? -21.757 3.689 5.785 1.00 96.56 92 TYR A CA 1
ATOM 745 C C . TYR A 1 92 ? -22.461 2.369 6.098 1.00 96.56 92 TYR A C 1
ATOM 747 O O . TYR A 1 92 ? -23.676 2.282 5.938 1.00 96.56 92 TYR A O 1
ATOM 755 N N . SER A 1 93 ? -21.730 1.360 6.590 1.00 94.75 93 SER A N 1
ATOM 756 C CA . SER A 1 93 ? -22.291 0.053 6.960 1.00 94.75 93 SER A CA 1
ATOM 757 C C . SER A 1 93 ? -23.148 -0.554 5.840 1.00 94.75 93 SER A C 1
ATOM 759 O O . SER A 1 93 ? -24.246 -1.067 6.073 1.00 94.75 93 SER A O 1
ATOM 761 N N . LEU A 1 94 ? -22.647 -0.478 4.604 1.00 97.19 94 LEU A N 1
ATOM 762 C CA . LEU A 1 94 ? -23.396 -0.838 3.404 1.00 97.19 94 LEU A CA 1
ATOM 763 C C . LEU A 1 94 ? -23.893 -2.293 3.461 1.00 97.19 94 LEU A C 1
ATOM 765 O O . LEU A 1 94 ? -23.168 -3.222 3.830 1.00 97.19 94 LEU A O 1
ATOM 769 N N . ARG A 1 95 ? -25.167 -2.506 3.110 1.00 96.81 95 ARG A N 1
ATOM 770 C CA . ARG A 1 95 ? -25.783 -3.843 2.971 1.00 96.81 95 ARG A CA 1
ATOM 771 C C . ARG A 1 95 ? -25.214 -4.580 1.749 1.00 96.81 95 ARG A C 1
ATOM 773 O O . ARG A 1 95 ? -24.722 -3.939 0.829 1.00 96.81 95 ARG A O 1
ATOM 780 N N . TYR A 1 96 ? -25.339 -5.910 1.704 1.00 97.12 96 TYR A N 1
ATOM 781 C CA . TYR A 1 96 ? -24.771 -6.732 0.621 1.00 97.12 96 TYR A CA 1
ATOM 782 C C . TYR A 1 96 ? -25.242 -6.324 -0.783 1.00 97.12 96 TYR A C 1
ATOM 784 O O . TYR A 1 96 ? -24.433 -6.337 -1.698 1.00 97.12 96 TYR A O 1
ATOM 792 N N . ARG A 1 97 ? -26.482 -5.838 -0.944 1.00 97.50 97 ARG A N 1
ATOM 793 C CA . ARG A 1 97 ? -26.965 -5.283 -2.226 1.00 97.50 97 ARG A CA 1
ATOM 794 C C . ARG A 1 97 ? -26.075 -4.165 -2.790 1.00 97.50 97 ARG A C 1
ATOM 796 O O . ARG A 1 97 ? -25.865 -4.087 -3.990 1.00 97.50 97 ARG A O 1
ATOM 803 N N . TRP A 1 98 ? -25.516 -3.324 -1.920 1.00 98.12 98 TRP A N 1
ATOM 804 C CA . TRP A 1 98 ? -24.612 -2.246 -2.323 1.00 98.12 98 TRP A CA 1
ATOM 805 C C . TRP A 1 98 ? -23.203 -2.765 -2.618 1.00 98.12 98 TRP A C 1
ATOM 807 O O . TRP A 1 98 ? -22.524 -2.213 -3.472 1.00 98.12 98 TRP A O 1
ATOM 817 N N . ILE A 1 99 ? -22.778 -3.846 -1.955 1.00 98.31 99 ILE A N 1
ATOM 818 C CA . ILE A 1 99 ? -21.524 -4.540 -2.285 1.00 98.31 99 ILE A CA 1
ATOM 819 C C . ILE A 1 99 ? -21.630 -5.180 -3.676 1.00 98.31 99 ILE A C 1
ATOM 821 O O . ILE A 1 99 ? -20.687 -5.086 -4.455 1.00 98.31 99 ILE A O 1
ATOM 825 N N . VAL A 1 100 ? -22.785 -5.760 -4.020 1.00 98.44 100 VAL A N 1
ATOM 826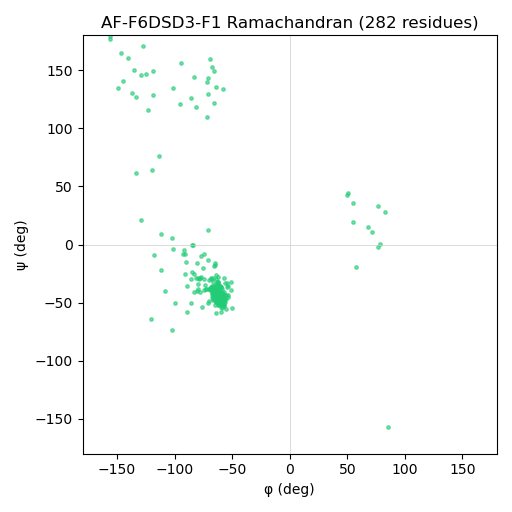 C CA . VAL A 1 100 ? -23.061 -6.256 -5.379 1.00 98.44 100 VAL A CA 1
ATOM 827 C C . VAL A 1 100 ? -22.983 -5.115 -6.395 1.00 98.44 100 VAL A C 1
ATOM 829 O O . VAL A 1 100 ? -22.296 -5.260 -7.398 1.00 98.44 100 VAL A O 1
ATOM 832 N N . LEU A 1 101 ? -23.585 -3.953 -6.114 1.00 98.31 101 LEU A N 1
ATOM 833 C CA . LEU A 1 101 ? -23.478 -2.789 -7.004 1.00 98.31 101 LEU A CA 1
ATOM 834 C C . LEU A 1 101 ? -22.023 -2.330 -7.203 1.00 98.31 101 LEU A C 1
ATOM 836 O O . LEU A 1 101 ? -21.603 -2.109 -8.332 1.00 98.31 101 LEU A O 1
ATOM 840 N N . ILE A 1 102 ? -21.239 -2.228 -6.124 1.00 98.31 102 ILE A N 1
ATOM 841 C CA . ILE A 1 102 ? -19.801 -1.913 -6.197 1.00 98.31 102 ILE A CA 1
ATOM 842 C C . ILE A 1 102 ? -19.067 -2.943 -7.060 1.00 98.31 102 ILE A C 1
ATOM 844 O O . ILE A 1 102 ? -18.243 -2.579 -7.891 1.00 98.31 102 ILE A O 1
ATOM 848 N N . THR A 1 103 ? -19.395 -4.224 -6.894 1.00 98.50 103 THR A N 1
ATOM 849 C CA . THR A 1 103 ? -18.797 -5.313 -7.672 1.00 98.50 103 THR A CA 1
ATOM 850 C C . THR A 1 103 ? -19.086 -5.148 -9.162 1.00 98.50 103 THR A C 1
ATOM 852 O O . THR A 1 103 ? -18.168 -5.251 -9.972 1.00 98.50 103 THR A O 1
ATOM 855 N N . VAL A 1 104 ? -20.329 -4.820 -9.531 1.00 98.44 104 VAL A N 1
ATOM 856 C CA . VAL A 1 104 ? -20.705 -4.518 -10.922 1.00 98.44 104 VAL A CA 1
ATOM 857 C C . VAL A 1 104 ? -19.906 -3.329 -11.457 1.00 98.44 104 VAL A C 1
ATOM 859 O O . VAL A 1 104 ? -19.366 -3.418 -12.552 1.00 98.44 104 VAL A O 1
ATOM 862 N N . ILE A 1 105 ? -19.750 -2.252 -10.680 1.00 98.19 105 ILE A N 1
ATOM 863 C CA . ILE A 1 105 ? -18.956 -1.082 -11.094 1.00 98.19 105 ILE A CA 1
ATOM 864 C C . ILE A 1 105 ? -17.498 -1.471 -11.373 1.00 98.19 105 ILE A C 1
ATOM 866 O O . ILE A 1 105 ? -16.971 -1.121 -12.423 1.00 98.19 105 ILE A O 1
ATOM 870 N N . PHE A 1 106 ? -16.850 -2.227 -10.482 1.00 97.81 106 PHE A N 1
ATOM 871 C CA . PHE A 1 106 ? -15.473 -2.691 -10.706 1.00 97.81 106 PHE A CA 1
ATOM 872 C C . PHE A 1 106 ? -15.357 -3.641 -11.902 1.00 97.81 106 PHE A C 1
ATOM 874 O O . PHE A 1 106 ? -14.377 -3.580 -12.632 1.00 97.81 106 PHE A O 1
ATOM 881 N N . THR A 1 107 ? -16.367 -4.479 -12.130 1.00 98.00 107 THR A N 1
ATOM 882 C CA . THR A 1 107 ? -16.439 -5.372 -13.298 1.00 98.00 107 THR A CA 1
ATOM 883 C C . THR A 1 107 ? -16.506 -4.565 -14.595 1.00 98.00 107 THR A C 1
ATOM 885 O O . THR A 1 107 ? -15.804 -4.862 -15.554 1.00 98.00 107 THR A O 1
ATOM 888 N N . LEU A 1 108 ? -17.314 -3.503 -14.620 1.00 98.06 108 LEU A N 1
ATOM 889 C CA . LEU A 1 108 ? -17.396 -2.599 -15.767 1.00 98.06 108 LEU A CA 1
ATOM 890 C C . LEU A 1 108 ? -16.098 -1.809 -15.970 1.00 98.06 108 LEU A C 1
ATOM 892 O O . LEU A 1 108 ? -15.710 -1.580 -17.111 1.00 98.06 108 LEU A O 1
ATOM 896 N N . LEU A 1 109 ? -15.415 -1.415 -14.890 1.00 96.94 109 LEU A N 1
ATOM 897 C CA . LEU A 1 109 ? -14.095 -0.785 -14.975 1.00 96.94 109 LEU A CA 1
ATOM 898 C C . LEU A 1 109 ? -13.043 -1.740 -15.551 1.00 96.94 109 LEU A C 1
ATOM 900 O O . LEU A 1 109 ? -12.275 -1.320 -16.408 1.00 96.94 109 LEU A O 1
ATOM 904 N N . ASP A 1 110 ? -13.032 -3.004 -15.126 1.00 96.88 110 ASP A N 1
ATOM 905 C CA . ASP A 1 110 ? -12.161 -4.050 -15.679 1.00 96.88 110 ASP A CA 1
ATOM 906 C C . ASP A 1 110 ? -12.383 -4.197 -17.192 1.00 96.88 110 ASP A C 1
ATOM 908 O O . ASP A 1 110 ? -11.451 -3.999 -17.971 1.00 96.88 110 ASP A O 1
ATOM 912 N N . LEU A 1 111 ? -13.638 -4.386 -17.621 1.00 97.50 111 LEU A N 1
ATOM 913 C CA . LEU A 1 111 ? -14.005 -4.469 -19.041 1.00 97.50 111 LEU A CA 1
ATOM 914 C C . LEU A 1 111 ? -13.604 -3.219 -19.831 1.00 97.50 111 LEU A C 1
ATOM 916 O O . LEU A 1 111 ? -13.075 -3.327 -20.937 1.00 97.50 111 LEU A O 1
ATOM 920 N N . LEU A 1 112 ? -13.836 -2.031 -19.269 1.00 96.94 112 LEU A N 1
ATOM 921 C CA . LEU A 1 112 ? -13.450 -0.768 -19.891 1.00 96.94 112 LEU A CA 1
ATOM 922 C C . LEU A 1 112 ? -11.931 -0.695 -20.087 1.00 96.94 112 LEU A C 1
ATOM 924 O O . LEU A 1 112 ? -11.468 -0.323 -21.160 1.00 96.94 112 LEU A O 1
ATOM 928 N N . TYR A 1 113 ? -11.151 -1.065 -19.073 1.00 95.94 113 TYR A N 1
ATOM 929 C CA . TYR A 1 113 ? -9.690 -1.001 -19.118 1.00 95.94 113 TYR A CA 1
ATOM 930 C C . TYR A 1 113 ? -9.098 -2.007 -20.111 1.00 95.94 113 TYR A C 1
ATOM 932 O O . TYR A 1 113 ? -8.138 -1.671 -20.810 1.00 95.94 113 TYR A O 1
ATOM 940 N N . VAL A 1 114 ? -9.697 -3.198 -20.222 1.00 96.81 114 VAL A N 1
ATOM 941 C CA . VAL A 1 114 ? -9.361 -4.171 -21.272 1.00 96.81 114 VAL A CA 1
ATOM 942 C C . VAL A 1 114 ? -9.679 -3.608 -22.650 1.00 96.81 114 VAL A C 1
ATOM 944 O O . VAL A 1 114 ? -8.822 -3.620 -23.532 1.00 96.81 114 VAL A O 1
ATOM 947 N N . HIS A 1 115 ? -10.883 -3.063 -22.838 1.00 96.25 115 HIS A N 1
ATOM 948 C CA . HIS A 1 115 ? -11.315 -2.523 -24.127 1.00 96.25 115 HIS A CA 1
ATOM 949 C C . HIS A 1 115 ? -10.449 -1.344 -24.595 1.00 96.25 115 HIS A C 1
ATOM 951 O O . HIS A 1 115 ? -10.153 -1.214 -25.779 1.00 96.25 115 HIS A O 1
ATOM 957 N N . LEU A 1 116 ? -9.989 -0.511 -23.660 1.00 95.06 116 LEU A N 1
ATOM 958 C CA . LEU A 1 116 ? -9.062 0.591 -23.927 1.00 95.06 116 LEU A CA 1
ATOM 959 C C . LEU A 1 116 ? -7.615 0.130 -24.188 1.00 95.06 116 LEU A C 1
ATOM 961 O O . LEU A 1 116 ? -6.772 0.958 -24.531 1.00 95.06 116 LEU A O 1
ATOM 965 N N . GLY A 1 117 ? -7.299 -1.155 -23.995 1.00 94.62 117 GLY A N 1
ATOM 966 C CA . GLY A 1 117 ? -5.958 -1.716 -24.180 1.00 94.62 117 GLY A CA 1
ATOM 967 C C . GLY A 1 117 ? -4.937 -1.293 -23.118 1.00 94.62 117 GLY A C 1
ATOM 968 O O . GLY A 1 117 ? -3.742 -1.539 -23.284 1.00 94.62 117 GLY A O 1
ATOM 969 N N . ILE A 1 118 ? -5.390 -0.667 -22.027 1.00 94.88 118 ILE A N 1
ATOM 970 C CA . ILE A 1 118 ? -4.543 -0.172 -20.925 1.00 94.88 118 ILE A CA 1
ATOM 971 C C . ILE A 1 118 ? -4.371 -1.200 -19.801 1.00 94.88 118 ILE A C 1
ATOM 973 O O . ILE A 1 118 ? -3.630 -0.964 -18.845 1.00 94.88 118 ILE A O 1
ATOM 977 N N . TYR A 1 119 ? -5.067 -2.325 -19.922 1.00 94.38 119 TYR A N 1
ATOM 978 C CA . TYR A 1 119 ? -5.016 -3.494 -19.062 1.00 94.38 119 TYR A CA 1
ATOM 979 C C . TYR A 1 119 ? -5.202 -4.730 -19.940 1.00 94.38 119 TYR A C 1
ATOM 981 O O . TYR A 1 119 ? -5.973 -4.700 -20.897 1.00 94.38 119 TYR A O 1
ATOM 989 N N . GLN A 1 120 ? -4.471 -5.798 -19.656 1.00 95.69 120 GLN A N 1
ATOM 990 C CA . GLN A 1 120 ? -4.547 -7.030 -20.428 1.00 95.69 120 GLN A CA 1
ATOM 991 C C . GLN A 1 120 ? -4.645 -8.220 -19.488 1.00 95.69 120 GLN A C 1
ATOM 993 O O . GLN A 1 120 ? -3.792 -8.404 -18.623 1.00 95.69 120 GLN A O 1
ATOM 998 N N . HIS A 1 121 ? -5.654 -9.053 -19.700 1.00 95.88 121 HIS A N 1
ATOM 999 C CA . HIS A 1 121 ? -5.749 -10.356 -19.059 1.00 95.88 121 HIS A CA 1
ATOM 1000 C C . HIS A 1 121 ? -4.727 -11.326 -19.654 1.00 95.88 121 HIS A C 1
ATOM 1002 O O . HIS A 1 121 ? -4.516 -11.341 -20.868 1.00 95.88 121 HIS A O 1
ATOM 1008 N N . ASN A 1 122 ? -4.102 -12.135 -18.796 1.00 94.88 122 ASN A N 1
ATOM 1009 C CA . ASN A 1 122 ? -3.315 -13.286 -19.235 1.00 94.88 122 ASN A CA 1
ATOM 1010 C C . ASN A 1 122 ? -4.138 -14.559 -19.018 1.00 94.88 122 ASN A C 1
ATOM 1012 O O . ASN A 1 122 ? -4.669 -15.114 -19.970 1.00 94.88 122 ASN A O 1
ATOM 1016 N N . TRP A 1 123 ? -4.285 -14.986 -17.762 1.00 96.12 123 TRP A N 1
ATOM 1017 C CA . TRP A 1 123 ? -5.187 -16.080 -17.366 1.00 96.12 123 TRP A CA 1
ATOM 1018 C C . TRP A 1 123 ? -6.293 -15.617 -16.410 1.00 96.12 123 TRP A C 1
ATOM 1020 O O . TRP A 1 123 ? -7.196 -16.383 -16.083 1.00 96.12 123 TRP A O 1
ATOM 1030 N N . TRP A 1 124 ? -6.205 -14.377 -15.924 1.00 95.94 124 TRP A N 1
ATOM 1031 C CA . TRP A 1 124 ? -7.215 -13.776 -15.067 1.00 95.94 124 TRP A CA 1
ATOM 1032 C C . TRP A 1 124 ? -8.366 -13.237 -15.894 1.00 95.94 124 TRP A C 1
ATOM 1034 O O . TRP A 1 124 ? -8.174 -12.308 -16.664 1.00 95.94 124 TRP A O 1
ATOM 1044 N N . GLU A 1 125 ? -9.559 -13.768 -15.690 1.00 95.69 125 GLU A N 1
ATOM 1045 C CA . GLU A 1 125 ? -10.753 -13.334 -16.410 1.00 95.69 125 GLU A CA 1
ATOM 1046 C C . GLU A 1 125 ? -11.535 -12.277 -15.615 1.00 95.69 125 GLU A C 1
ATOM 1048 O O . GLU A 1 125 ? -11.503 -12.258 -14.381 1.00 95.69 125 GLU A O 1
ATOM 1053 N N . THR A 1 126 ? -12.335 -11.445 -16.290 1.00 96.38 126 THR A N 1
ATOM 1054 C CA . THR A 1 126 ? -13.149 -10.390 -15.64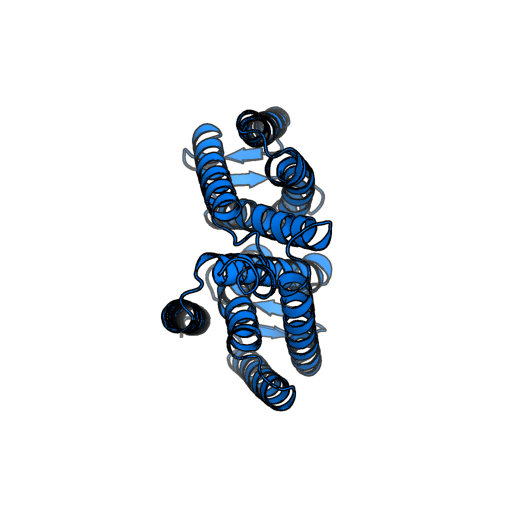7 1.00 96.38 126 THR A CA 1
ATOM 1055 C C . THR A 1 126 ? -14.003 -10.904 -14.479 1.00 96.38 126 THR A C 1
ATOM 1057 O O . THR A 1 126 ? -14.127 -10.233 -13.451 1.00 96.38 126 THR A O 1
ATOM 1060 N N . TRP A 1 127 ? -14.584 -12.107 -14.585 1.00 96.62 127 TRP A N 1
ATOM 1061 C CA . TRP A 1 127 ? -15.408 -12.675 -13.509 1.00 96.62 127 TRP A CA 1
ATOM 1062 C C . TRP A 1 127 ? -14.604 -12.908 -12.218 1.00 96.62 127 TRP A C 1
ATOM 1064 O O . TRP A 1 127 ? -15.160 -12.823 -11.120 1.00 96.62 127 TRP A O 1
ATOM 1074 N N . MET A 1 128 ? -13.293 -13.148 -12.328 1.00 97.06 128 MET A N 1
ATOM 1075 C CA . MET A 1 128 ? -12.392 -13.303 -11.186 1.00 97.06 128 MET A CA 1
ATOM 1076 C C . MET A 1 128 ? -12.209 -11.969 -10.460 1.00 97.06 128 MET A C 1
ATOM 1078 O O . MET A 1 128 ? -12.244 -11.942 -9.228 1.00 97.06 128 MET A O 1
ATOM 1082 N N . THR A 1 129 ? -12.127 -10.853 -11.198 1.00 95.62 129 THR A N 1
ATOM 1083 C CA . THR A 1 129 ? -12.157 -9.497 -10.624 1.00 95.62 129 THR A CA 1
ATOM 1084 C C . THR A 1 129 ? -13.455 -9.271 -9.849 1.00 95.62 129 THR A C 1
ATOM 1086 O O . THR A 1 129 ? -13.417 -8.819 -8.702 1.00 95.62 129 THR A O 1
ATOM 1089 N N . SER A 1 130 ? -14.609 -9.650 -10.412 1.00 97.56 130 SER A N 1
ATOM 1090 C CA . SER A 1 130 ? -15.903 -9.541 -9.723 1.00 97.56 130 SER A CA 1
ATOM 1091 C C . SER A 1 130 ? -15.915 -10.320 -8.402 1.00 97.56 130 SER A C 1
ATOM 1093 O O . SER A 1 130 ? -16.292 -9.789 -7.353 1.00 97.56 130 SER A O 1
ATOM 1095 N N . VAL A 1 131 ? -15.461 -11.576 -8.426 1.00 98.00 131 VAL A N 1
ATOM 1096 C CA . VAL A 1 131 ? -15.384 -12.428 -7.230 1.00 98.00 131 VAL A CA 1
ATOM 1097 C C . VAL A 1 131 ? -14.426 -11.832 -6.194 1.00 98.00 131 VAL A C 1
ATOM 1099 O O . VAL A 1 131 ? -14.784 -11.733 -5.017 1.00 98.00 131 VAL A O 1
ATOM 1102 N N . ALA A 1 132 ? -13.245 -11.376 -6.615 1.00 97.00 132 ALA A N 1
ATOM 1103 C CA . ALA A 1 132 ? -12.243 -10.782 -5.736 1.00 97.00 132 ALA A CA 1
ATOM 1104 C C . ALA A 1 132 ? -12.763 -9.516 -5.039 1.00 97.00 132 ALA A C 1
ATOM 1106 O O . ALA A 1 132 ? -12.632 -9.392 -3.820 1.00 97.00 132 ALA A O 1
ATOM 1107 N N . VAL A 1 133 ? -13.416 -8.608 -5.773 1.00 98.00 133 VAL A N 1
ATOM 1108 C CA . VAL A 1 133 ? -13.992 -7.370 -5.217 1.00 98.00 133 VAL A CA 1
ATOM 1109 C C . VAL A 1 133 ? -15.093 -7.678 -4.209 1.00 98.00 133 VAL A C 1
ATOM 1111 O O . VAL A 1 133 ? -15.123 -7.085 -3.122 1.00 98.00 133 VAL A O 1
ATOM 1114 N N . PHE A 1 134 ? -15.975 -8.630 -4.527 1.00 98.44 134 PHE A N 1
ATOM 1115 C CA . PHE A 1 134 ? -17.030 -9.046 -3.610 1.00 98.44 134 PHE A CA 1
ATOM 1116 C C . PHE A 1 134 ? -16.437 -9.617 -2.316 1.00 98.44 134 PHE A C 1
ATOM 1118 O O . PHE A 1 134 ? -16.772 -9.147 -1.223 1.00 98.44 134 PHE A O 1
ATOM 1125 N N . ILE A 1 135 ? -15.512 -10.578 -2.425 1.00 98.38 135 ILE A N 1
ATOM 1126 C CA . ILE A 1 135 ? -14.841 -11.200 -1.273 1.00 98.38 135 ILE A CA 1
ATOM 1127 C C . ILE A 1 135 ? -14.107 -10.144 -0.447 1.00 98.38 135 ILE A C 1
ATOM 1129 O O . ILE A 1 135 ? -14.286 -10.098 0.772 1.00 98.38 135 ILE A O 1
ATOM 1133 N N . TYR A 1 136 ? -13.341 -9.263 -1.090 1.00 98.25 136 TYR A N 1
ATOM 1134 C CA . TYR A 1 136 ? -12.611 -8.184 -0.432 1.00 98.25 136 TYR A CA 1
ATOM 1135 C C . TYR A 1 136 ? -13.548 -7.278 0.371 1.00 98.25 136 TYR A C 1
ATOM 1137 O O . TYR A 1 136 ? -13.334 -7.071 1.566 1.00 98.25 136 TYR A O 1
ATOM 1145 N N . CYS A 1 137 ? -14.643 -6.799 -0.226 1.00 98.38 137 CYS A N 1
ATOM 1146 C CA . CYS A 1 137 ? -15.602 -5.933 0.462 1.00 98.38 137 CYS A CA 1
ATOM 1147 C C . CYS A 1 137 ? -16.274 -6.631 1.654 1.00 98.38 137 CYS A C 1
ATOM 1149 O O . CYS A 1 137 ? -16.437 -6.029 2.721 1.00 98.38 137 CYS A O 1
ATOM 1151 N N . VAL A 1 138 ? -16.660 -7.903 1.502 1.00 98.31 138 VAL A N 1
ATOM 1152 C CA . VAL A 1 138 ? -17.248 -8.693 2.594 1.00 98.31 138 VAL A CA 1
ATOM 1153 C C . VAL A 1 138 ? -16.237 -8.915 3.717 1.00 98.31 138 VAL A C 1
ATOM 1155 O O . VAL A 1 138 ? -16.583 -8.742 4.891 1.00 98.31 138 VAL A O 1
ATOM 1158 N N . LEU A 1 139 ? -14.994 -9.257 3.376 1.00 97.94 139 LEU A N 1
ATOM 1159 C CA . LEU A 1 139 ? -13.909 -9.454 4.330 1.00 97.94 139 LEU A CA 1
ATOM 1160 C C . LEU A 1 139 ? -13.627 -8.164 5.105 1.00 97.94 139 LEU A C 1
ATOM 1162 O O . LEU A 1 139 ? -13.654 -8.180 6.334 1.00 97.94 139 LEU A O 1
ATOM 1166 N N . MET A 1 140 ? -13.449 -7.040 4.407 1.00 97.94 140 MET A N 1
ATOM 1167 C CA . MET A 1 140 ? -13.208 -5.726 5.011 1.00 97.94 140 MET A CA 1
ATOM 1168 C C . MET A 1 140 ? -14.345 -5.317 5.946 1.00 97.94 140 MET A C 1
ATOM 1170 O O . MET A 1 140 ? -14.102 -4.884 7.075 1.00 97.94 140 MET A O 1
ATOM 1174 N N . LYS A 1 141 ? -15.598 -5.543 5.536 1.00 97.25 141 LYS A N 1
ATOM 1175 C CA . LYS A 1 141 ? -16.766 -5.302 6.388 1.00 97.25 141 LYS A CA 1
ATOM 1176 C C . LYS A 1 141 ? -16.737 -6.133 7.668 1.00 97.25 141 LYS A C 1
ATOM 1178 O O . LYS A 1 141 ? -16.922 -5.581 8.754 1.00 97.25 141 LYS A O 1
ATOM 1183 N N . ARG A 1 142 ? -16.516 -7.448 7.562 1.00 96.06 142 ARG A N 1
ATOM 1184 C CA . ARG A 1 142 ? -16.455 -8.349 8.727 1.00 96.06 142 ARG A CA 1
ATOM 1185 C C . ARG A 1 142 ? -15.301 -7.973 9.654 1.00 96.06 142 ARG A C 1
ATOM 1187 O O . ARG A 1 142 ? -15.504 -7.872 10.863 1.00 96.06 142 ARG A O 1
ATOM 1194 N N . TRP A 1 143 ? -14.129 -7.703 9.087 1.00 96.06 143 TRP A N 1
ATOM 1195 C CA . TRP A 1 143 ? -12.934 -7.330 9.835 1.00 96.06 143 TRP A CA 1
ATOM 1196 C C . TRP A 1 143 ? -13.130 -6.029 10.613 1.00 96.06 143 TRP A C 1
ATOM 1198 O O . TRP A 1 143 ? -12.824 -5.968 11.802 1.00 96.06 143 TRP A O 1
ATOM 1208 N N . PHE A 1 144 ? -13.718 -5.003 9.990 1.00 95.00 144 PHE A N 1
ATOM 1209 C CA . PHE A 1 144 ? -13.991 -3.730 10.660 1.00 95.00 144 PHE A CA 1
ATOM 1210 C C . PHE A 1 144 ? -14.952 -3.880 11.844 1.00 95.00 144 PHE A C 1
ATOM 1212 O O . PHE A 1 144 ? -14.719 -3.315 12.913 1.00 95.00 144 PHE A O 1
ATOM 1219 N N . VAL A 1 145 ? -16.014 -4.680 11.690 1.00 93.06 145 VAL A N 1
ATOM 1220 C CA . VAL A 1 145 ? -16.959 -4.964 12.783 1.00 93.06 145 VAL A CA 1
ATOM 1221 C C . VAL A 1 145 ? -16.254 -5.658 13.953 1.00 93.06 145 VAL A C 1
ATOM 1223 O O . VAL A 1 145 ? -16.464 -5.281 15.109 1.00 93.06 145 VAL A O 1
ATOM 1226 N N . GLN A 1 146 ? -15.386 -6.632 13.670 1.00 91.44 146 GLN A N 1
ATOM 1227 C CA . GLN A 1 146 ? -14.599 -7.319 14.698 1.00 91.44 146 GLN A CA 1
ATOM 1228 C C . GLN A 1 146 ? -13.581 -6.392 15.371 1.00 91.44 146 GLN A C 1
ATOM 1230 O O . GLN A 1 146 ? -13.449 -6.414 16.592 1.00 91.44 146 GLN A O 1
ATOM 1235 N N . LEU A 1 147 ? -12.905 -5.533 14.608 1.00 90.44 147 LEU A N 1
ATOM 1236 C CA . LEU A 1 147 ? -11.962 -4.554 15.147 1.00 90.44 147 LEU A CA 1
ATOM 1237 C C . LEU A 1 147 ? -12.664 -3.533 16.055 1.00 90.44 147 LEU A C 1
ATOM 1239 O O . LEU A 1 147 ? -12.148 -3.171 17.113 1.00 90.44 147 LEU A O 1
ATOM 1243 N N . LYS A 1 148 ? -13.873 -3.096 15.677 1.00 87.19 148 LYS A N 1
ATOM 1244 C CA . LYS A 1 148 ? -14.665 -2.146 16.466 1.00 87.19 148 LYS A CA 1
ATOM 1245 C C . LYS A 1 148 ? -15.157 -2.750 17.782 1.00 87.19 148 LYS A C 1
ATOM 1247 O O . LYS A 1 148 ? -15.192 -2.025 18.779 1.00 87.19 148 LYS A O 1
ATOM 1252 N N . SER A 1 149 ? -15.520 -4.036 17.792 1.00 83.25 149 SER A N 1
ATOM 1253 C CA . SER A 1 149 ? -15.956 -4.746 19.003 1.00 83.25 149 SER A CA 1
ATOM 1254 C C . SER A 1 149 ? -14.781 -5.142 19.902 1.00 83.25 149 SER A C 1
ATOM 1256 O O . SER A 1 149 ? -14.850 -4.962 21.117 1.00 83.25 149 SER A O 1
ATOM 1258 N N . LYS A 1 150 ? -13.671 -5.601 19.316 1.00 77.50 150 LYS A N 1
ATOM 1259 C CA . LYS A 1 150 ? -12.453 -6.034 20.012 1.00 77.50 150 LYS A CA 1
ATOM 1260 C C . LYS A 1 150 ? -11.296 -5.082 19.702 1.00 77.50 150 LYS A C 1
ATOM 1262 O O . LYS A 1 150 ? -10.371 -5.410 18.965 1.00 77.50 150 LYS A O 1
ATOM 1267 N N . ARG A 1 151 ? -11.305 -3.900 20.331 1.00 78.81 151 ARG A N 1
ATOM 1268 C CA . ARG A 1 151 ? -10.266 -2.854 20.162 1.00 78.81 151 ARG A CA 1
ATOM 1269 C C . ARG A 1 151 ? -8.902 -3.198 20.796 1.00 78.81 151 ARG A C 1
ATOM 1271 O O . ARG A 1 151 ? -8.062 -2.319 20.975 1.00 78.81 151 ARG A O 1
ATOM 1278 N N . ARG A 1 152 ? -8.675 -4.455 21.196 1.00 77.38 152 ARG A N 1
ATOM 1279 C CA . ARG A 1 152 ? -7.466 -4.951 21.881 1.00 77.38 152 ARG A CA 1
ATOM 1280 C C . ARG A 1 152 ? -7.164 -6.393 21.460 1.00 77.38 152 ARG A C 1
ATOM 1282 O O . ARG A 1 152 ? -8.031 -7.080 20.927 1.00 77.38 152 ARG A O 1
ATOM 1289 N N . GLY A 1 153 ? -5.947 -6.852 21.744 1.00 86.56 153 GLY A N 1
ATOM 1290 C CA . GLY A 1 153 ? -5.513 -8.226 21.483 1.00 86.56 153 GLY A CA 1
ATOM 1291 C C . GLY A 1 153 ? -4.992 -8.442 20.062 1.00 86.56 153 GLY A C 1
ATOM 1292 O O . GLY A 1 153 ? -4.558 -7.500 19.396 1.00 86.56 153 GLY A O 1
ATOM 1293 N N . ILE A 1 154 ? -5.034 -9.698 19.612 1.00 90.56 154 ILE A N 1
ATOM 1294 C CA . ILE A 1 154 ? -4.349 -10.149 18.394 1.00 90.56 154 ILE A CA 1
ATOM 1295 C C . ILE A 1 154 ? -4.857 -9.470 17.115 1.00 90.56 154 ILE A C 1
ATOM 1297 O O . ILE A 1 154 ? -4.055 -9.113 16.261 1.00 90.56 154 ILE A O 1
ATOM 1301 N N . LEU A 1 155 ? -6.160 -9.183 17.014 1.00 91.25 155 LEU A N 1
ATOM 1302 C CA . LEU A 1 155 ? -6.729 -8.486 15.851 1.00 91.25 155 LEU A CA 1
ATOM 1303 C C . LEU A 1 155 ? -6.135 -7.087 15.675 1.00 91.25 155 LEU A C 1
ATOM 1305 O O . LEU A 1 155 ? -5.788 -6.693 14.565 1.00 91.25 155 LEU A O 1
ATOM 1309 N N . ARG A 1 156 ? -5.975 -6.346 16.777 1.00 90.75 156 ARG A N 1
ATOM 1310 C CA . ARG A 1 156 ? -5.327 -5.032 16.750 1.00 90.75 156 ARG A CA 1
ATOM 1311 C C . ARG A 1 156 ? -3.864 -5.164 16.342 1.00 90.75 156 ARG A C 1
ATOM 1313 O O . ARG A 1 156 ? -3.410 -4.386 15.516 1.00 90.75 156 ARG A O 1
ATOM 1320 N N . TYR A 1 157 ? -3.147 -6.136 16.903 1.00 94.31 157 TYR A N 1
ATOM 1321 C CA . TYR A 1 157 ? -1.749 -6.378 16.552 1.00 94.31 157 TYR A CA 1
ATOM 1322 C C . TYR A 1 157 ? -1.585 -6.645 15.048 1.00 94.31 157 TYR A C 1
ATOM 1324 O O . TYR A 1 157 ? -0.783 -5.979 14.405 1.00 94.31 157 TYR A O 1
ATOM 1332 N N . ILE A 1 158 ? -2.419 -7.518 14.470 1.00 96.00 158 ILE A N 1
ATOM 1333 C CA . ILE A 1 158 ? -2.420 -7.818 13.030 1.00 96.00 158 ILE A CA 1
ATOM 1334 C C . ILE A 1 158 ? -2.707 -6.559 12.200 1.00 96.00 158 ILE A C 1
ATOM 1336 O O . ILE A 1 158 ? -1.987 -6.269 11.250 1.00 96.00 158 ILE A O 1
ATOM 1340 N N . VAL A 1 159 ? -3.727 -5.775 12.568 1.00 96.06 159 VAL A N 1
ATOM 1341 C CA . VAL A 1 159 ? -4.063 -4.527 11.860 1.00 96.06 159 VAL A CA 1
ATOM 1342 C C . VAL A 1 159 ? -2.890 -3.553 11.874 1.00 96.06 159 VAL A C 1
ATOM 1344 O O . VAL A 1 159 ? -2.500 -3.048 10.827 1.00 96.06 159 VAL A O 1
ATOM 1347 N N . PHE A 1 160 ? -2.299 -3.308 13.043 1.00 96.88 160 PHE A N 1
ATOM 1348 C CA . PHE A 1 160 ? -1.172 -2.388 13.165 1.00 96.88 160 PHE A CA 1
ATOM 1349 C C . PHE A 1 160 ? 0.098 -2.918 12.493 1.00 96.88 160 PHE A C 1
ATOM 1351 O O . PHE A 1 160 ? 0.868 -2.118 11.971 1.00 96.88 160 PHE A O 1
ATOM 1358 N N . TRP A 1 161 ? 0.292 -4.237 12.426 1.00 98.12 161 TRP A N 1
ATOM 1359 C CA . TRP A 1 161 ? 1.358 -4.845 11.632 1.00 98.12 161 TRP A CA 1
ATOM 1360 C C . TRP A 1 161 ? 1.212 -4.520 10.144 1.00 98.12 161 TRP A C 1
ATOM 1362 O O . TRP A 1 161 ? 2.146 -3.981 9.555 1.00 98.12 161 TRP A O 1
ATOM 1372 N N . PHE A 1 162 ? 0.028 -4.725 9.562 1.00 98.31 162 PHE A N 1
ATOM 1373 C CA . PHE A 1 162 ? -0.234 -4.352 8.167 1.00 98.31 162 PHE A CA 1
ATOM 1374 C C . PHE A 1 162 ? -0.114 -2.845 7.915 1.00 98.31 162 PHE A C 1
ATOM 1376 O O . PHE A 1 162 ? 0.413 -2.443 6.880 1.00 98.31 162 PHE A O 1
ATOM 1383 N N . ILE A 1 163 ? -0.551 -2.005 8.861 1.00 98.38 163 ILE A N 1
ATOM 1384 C CA . ILE A 1 163 ? -0.385 -0.548 8.762 1.00 98.38 163 ILE A CA 1
ATOM 1385 C C . ILE A 1 163 ? 1.104 -0.180 8.732 1.00 98.38 163 ILE A C 1
ATOM 1387 O O . ILE A 1 163 ? 1.518 0.610 7.884 1.00 98.38 163 ILE A O 1
ATOM 1391 N N . LEU A 1 164 ? 1.924 -0.734 9.631 1.00 98.44 164 LEU A N 1
ATOM 1392 C CA . LEU A 1 164 ? 3.360 -0.454 9.636 1.00 98.44 164 LEU A CA 1
ATOM 1393 C C . LEU A 1 164 ? 4.034 -0.974 8.360 1.00 98.44 164 LEU A C 1
ATOM 1395 O O . LEU A 1 164 ? 4.857 -0.272 7.775 1.00 98.44 164 LEU A O 1
ATOM 1399 N N . LEU A 1 165 ? 3.648 -2.170 7.910 1.00 98.31 165 LEU A N 1
ATOM 1400 C CA . LEU A 1 165 ? 4.144 -2.773 6.679 1.00 98.31 165 LEU A CA 1
ATOM 1401 C C . LEU A 1 165 ? 3.900 -1.864 5.472 1.00 98.31 165 LEU A C 1
ATOM 1403 O O . LEU A 1 165 ? 4.855 -1.541 4.770 1.00 98.31 165 LEU A O 1
ATOM 1407 N N . VAL A 1 166 ? 2.668 -1.391 5.254 1.00 98.00 166 VAL A N 1
ATOM 1408 C CA . VAL A 1 166 ? 2.378 -0.518 4.104 1.00 98.00 166 VAL A CA 1
ATOM 1409 C C . VAL A 1 166 ? 3.057 0.841 4.219 1.00 98.00 166 VAL A C 1
ATOM 1411 O O . VAL A 1 166 ? 3.578 1.347 3.229 1.00 98.00 166 VAL A O 1
ATOM 1414 N N . THR A 1 167 ? 3.121 1.398 5.433 1.00 97.88 167 THR A N 1
ATOM 1415 C CA . THR A 1 167 ? 3.735 2.709 5.688 1.00 97.88 167 THR A CA 1
ATOM 1416 C C . THR A 1 167 ? 5.221 2.700 5.326 1.00 97.88 167 THR A C 1
ATOM 1418 O O . THR A 1 167 ? 5.726 3.689 4.813 1.00 97.88 167 THR A O 1
ATOM 1421 N N . LEU A 1 168 ? 5.914 1.577 5.535 1.00 96.88 168 LEU A N 1
ATOM 1422 C CA . LEU A 1 168 ? 7.331 1.426 5.191 1.00 96.88 168 LEU A CA 1
ATOM 1423 C C . LEU A 1 168 ? 7.564 0.914 3.766 1.00 96.88 168 LEU A C 1
ATOM 1425 O O . LEU A 1 168 ? 8.515 1.333 3.108 1.00 96.88 168 LEU A O 1
ATOM 1429 N N . LYS A 1 169 ? 6.707 0.020 3.265 1.00 95.44 169 LYS A N 1
ATOM 1430 C CA . LYS A 1 169 ? 6.854 -0.578 1.932 1.00 95.44 169 LYS A CA 1
ATOM 1431 C C . LYS A 1 169 ? 6.527 0.404 0.812 1.00 95.44 169 LYS A C 1
ATOM 1433 O O . LYS A 1 169 ? 7.200 0.375 -0.220 1.00 95.44 169 LYS A O 1
ATOM 1438 N N . LEU A 1 170 ? 5.510 1.250 0.980 1.00 96.00 170 LEU A N 1
ATOM 1439 C CA . LEU A 1 170 ? 5.069 2.150 -0.084 1.00 96.00 170 LEU A CA 1
ATOM 1440 C C . LEU A 1 170 ? 6.183 3.134 -0.500 1.00 96.00 170 LEU A C 1
ATOM 1442 O O . LEU A 1 170 ? 6.523 3.125 -1.683 1.00 96.00 170 LEU A O 1
ATOM 1446 N N . PRO A 1 171 ? 6.848 3.874 0.414 1.00 96.44 171 PRO A N 1
ATOM 1447 C CA . PRO A 1 171 ? 7.974 4.735 0.047 1.00 96.44 171 PRO A CA 1
ATOM 1448 C C . PRO A 1 171 ? 9.116 3.976 -0.629 1.00 96.44 171 PRO A C 1
ATOM 1450 O O . PRO A 1 171 ? 9.602 4.420 -1.658 1.00 96.44 171 PRO A O 1
ATOM 1453 N N . VAL A 1 172 ? 9.497 2.797 -0.120 1.00 95.00 172 VAL A N 1
ATOM 1454 C CA . VAL A 1 172 ? 10.554 1.968 -0.737 1.00 95.00 172 VAL A CA 1
ATOM 1455 C C . VAL A 1 172 ? 10.197 1.576 -2.173 1.00 95.00 172 VAL A C 1
ATOM 1457 O O . VAL A 1 172 ? 11.061 1.545 -3.041 1.00 95.00 172 VAL A O 1
ATOM 1460 N N . THR A 1 173 ? 8.919 1.315 -2.447 1.00 95.69 173 THR A N 1
ATOM 1461 C CA . THR A 1 173 ? 8.449 0.992 -3.802 1.00 95.69 173 THR A CA 1
ATOM 1462 C C . THR A 1 173 ? 8.512 2.210 -4.724 1.00 95.69 173 THR A C 1
ATOM 1464 O O . THR A 1 173 ? 8.896 2.075 -5.880 1.00 95.69 173 THR A O 1
ATOM 1467 N N . LEU A 1 174 ? 8.186 3.402 -4.217 1.00 96.62 174 LEU A N 1
ATOM 1468 C CA . LEU A 1 174 ? 8.321 4.647 -4.977 1.00 96.62 174 LEU A CA 1
ATOM 1469 C C . LEU A 1 174 ? 9.791 4.981 -5.263 1.00 96.62 174 LEU A C 1
ATOM 1471 O O . LEU A 1 174 ? 10.105 5.385 -6.375 1.00 96.62 174 LEU A O 1
ATOM 1475 N N . LEU A 1 175 ? 10.692 4.753 -4.302 1.00 96.50 175 LEU A N 1
ATOM 1476 C CA . LEU A 1 175 ? 12.138 4.923 -4.493 1.00 96.50 175 LEU A CA 1
ATOM 1477 C C . LEU A 1 175 ? 12.697 3.958 -5.552 1.00 96.50 175 LEU A C 1
ATOM 1479 O O . LEU A 1 175 ? 13.530 4.362 -6.360 1.00 96.50 175 LEU A O 1
ATOM 1483 N N . LEU A 1 176 ? 12.200 2.715 -5.586 1.00 96.56 176 LEU A N 1
ATOM 1484 C CA . LEU A 1 176 ? 12.523 1.736 -6.631 1.00 96.56 176 LEU A CA 1
ATOM 1485 C C . LEU A 1 176 ? 12.067 2.206 -8.013 1.00 96.56 176 LEU A C 1
ATOM 1487 O O . LEU A 1 176 ? 12.842 2.177 -8.965 1.00 96.56 176 LEU A O 1
ATOM 1491 N N . LEU A 1 177 ? 10.823 2.668 -8.124 1.00 96.31 177 LEU A N 1
ATOM 1492 C CA . LEU A 1 177 ? 10.278 3.188 -9.378 1.00 96.31 177 LEU A CA 1
ATOM 1493 C C . LEU A 1 177 ? 10.958 4.487 -9.839 1.00 96.31 177 LEU A C 1
ATOM 1495 O O . LEU A 1 177 ? 11.027 4.743 -11.039 1.00 96.31 177 LEU A O 1
ATOM 1499 N N . ALA A 1 178 ? 11.473 5.292 -8.909 1.00 95.88 178 ALA A N 1
ATOM 1500 C CA . ALA A 1 178 ? 12.266 6.482 -9.210 1.00 95.88 178 ALA A CA 1
ATOM 1501 C C . ALA A 1 178 ? 13.718 6.162 -9.614 1.00 95.88 178 ALA A C 1
ATOM 1503 O O . ALA A 1 178 ? 14.430 7.057 -10.054 1.00 95.88 178 ALA A O 1
ATOM 1504 N N . GLY A 1 179 ? 14.170 4.912 -9.455 1.00 95.31 179 GLY A N 1
ATOM 1505 C CA . GLY A 1 179 ? 15.539 4.492 -9.762 1.00 95.31 179 GLY A CA 1
ATOM 1506 C C . GLY A 1 179 ? 16.583 4.859 -8.701 1.00 95.31 179 GLY A C 1
ATOM 1507 O O . GLY A 1 179 ? 17.748 4.509 -8.866 1.00 95.31 179 GLY A O 1
ATOM 1508 N N . TRP A 1 180 ? 16.186 5.502 -7.597 1.00 96.44 180 TRP A N 1
ATOM 1509 C CA . TRP A 1 180 ? 17.101 5.994 -6.553 1.00 96.44 180 TRP A CA 1
ATOM 1510 C C . TRP A 1 180 ? 17.618 4.899 -5.621 1.00 96.44 180 TRP A C 1
ATOM 1512 O O . TRP A 1 180 ? 18.696 5.019 -5.038 1.00 96.44 180 TRP A O 1
ATOM 1522 N N . GLN A 1 181 ? 16.841 3.832 -5.447 1.00 95.44 181 GLN A N 1
ATOM 1523 C CA . GLN A 1 181 ? 17.181 2.735 -4.551 1.00 95.44 181 GLN A CA 1
ATOM 1524 C C . GLN A 1 181 ? 16.610 1.428 -5.071 1.00 95.44 181 GLN A C 1
ATOM 1526 O O . GLN A 1 181 ? 15.423 1.342 -5.367 1.00 95.44 181 GLN A O 1
ATOM 1531 N N . TYR A 1 182 ? 17.412 0.373 -5.053 1.00 95.06 182 TYR A N 1
ATOM 1532 C CA . TYR A 1 182 ? 16.938 -0.978 -5.317 1.00 95.06 182 TYR A CA 1
ATOM 1533 C C . TYR A 1 182 ? 17.620 -1.972 -4.387 1.00 95.06 182 TYR A C 1
ATOM 1535 O O . TYR A 1 182 ? 18.648 -1.699 -3.766 1.00 95.06 182 TYR A O 1
ATOM 1543 N N . THR A 1 183 ? 16.996 -3.135 -4.257 1.00 95.94 183 THR A N 1
ATOM 1544 C CA . THR A 1 183 ? 17.5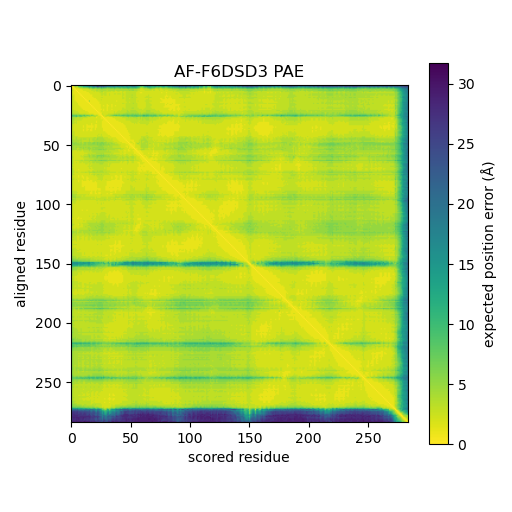63 -4.265 -3.528 1.00 95.94 183 THR A CA 1
ATOM 1545 C C . THR A 1 183 ? 17.731 -5.427 -4.482 1.00 95.94 183 THR A C 1
ATOM 1547 O O . THR A 1 183 ? 16.756 -5.796 -5.135 1.00 95.94 183 THR A O 1
ATOM 1550 N N . PHE A 1 184 ? 18.920 -6.013 -4.526 1.00 95.25 184 PHE A N 1
ATOM 1551 C CA . PHE A 1 184 ? 19.206 -7.167 -5.364 1.00 95.25 184 PHE A CA 1
ATOM 1552 C C . PHE A 1 184 ? 19.725 -8.320 -4.506 1.00 95.25 184 PHE A C 1
ATOM 1554 O O . PHE A 1 184 ? 20.766 -8.220 -3.860 1.00 95.25 184 PHE A O 1
ATOM 1561 N N . VAL A 1 185 ? 18.957 -9.403 -4.470 1.00 94.50 185 VAL A N 1
ATOM 1562 C CA . VAL A 1 185 ? 19.277 -10.652 -3.765 1.00 94.50 185 VAL A CA 1
ATOM 1563 C C . VAL A 1 185 ? 19.524 -11.785 -4.759 1.00 94.50 185 VAL A C 1
ATOM 1565 O O . VAL A 1 185 ? 20.201 -12.753 -4.422 1.00 94.50 185 VAL A O 1
ATOM 1568 N N . GLY A 1 186 ? 19.003 -11.660 -5.985 1.00 94.50 186 GLY A N 1
ATOM 1569 C CA . GLY A 1 186 ? 19.159 -12.663 -7.037 1.00 94.50 186 GLY A CA 1
ATOM 1570 C C . GLY A 1 186 ? 18.153 -13.812 -6.940 1.00 94.50 186 GLY A C 1
ATOM 1571 O O . GLY A 1 186 ? 18.447 -14.923 -7.370 1.00 94.50 186 GLY A O 1
ATOM 1572 N N . TRP A 1 187 ? 16.966 -13.576 -6.370 1.00 94.06 187 TRP A N 1
ATOM 1573 C CA . TRP A 1 187 ? 15.852 -14.532 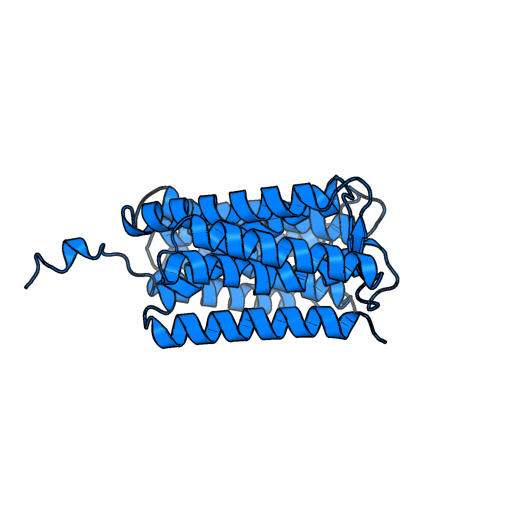-6.429 1.00 94.06 187 TRP A CA 1
ATOM 1574 C C . TRP A 1 187 ? 15.193 -14.550 -7.808 1.00 94.06 187 TRP A C 1
ATOM 1576 O O . TRP A 1 187 ? 14.651 -15.573 -8.226 1.00 94.06 187 TRP A O 1
ATOM 1586 N N . PHE A 1 188 ? 15.226 -13.416 -8.507 1.00 93.69 188 PHE A N 1
ATOM 1587 C CA . PHE A 1 188 ? 14.678 -13.265 -9.848 1.00 93.69 188 PHE A CA 1
ATOM 1588 C C . PHE A 1 188 ? 15.643 -12.510 -10.764 1.00 93.69 188 PHE A C 1
ATOM 1590 O O . PHE A 1 188 ? 16.364 -11.620 -10.326 1.00 93.69 188 PHE A O 1
ATOM 1597 N N . GLU A 1 189 ? 15.595 -12.823 -12.061 1.00 92.88 189 GLU A N 1
ATOM 1598 C CA . GLU A 1 189 ? 16.419 -12.158 -13.083 1.00 92.88 189 GLU A CA 1
ATOM 1599 C C . GLU A 1 189 ? 16.071 -10.672 -13.252 1.00 92.88 189 GLU A C 1
ATOM 1601 O O . GLU A 1 189 ? 16.940 -9.845 -13.509 1.00 92.88 189 GLU A O 1
ATOM 1606 N N . ASN A 1 190 ? 14.791 -10.315 -13.108 1.00 94.38 190 ASN A N 1
ATOM 1607 C CA . ASN A 1 190 ? 14.346 -8.934 -13.260 1.00 94.38 190 ASN A CA 1
ATOM 1608 C C . ASN A 1 190 ? 14.495 -8.150 -11.949 1.00 94.38 190 ASN A C 1
ATOM 1610 O O . ASN A 1 190 ? 13.907 -8.522 -10.931 1.00 94.38 190 ASN A O 1
ATOM 1614 N N . LEU A 1 191 ? 15.186 -7.011 -12.023 1.00 95.25 191 LEU A N 1
ATOM 1615 C CA . LEU A 1 191 ? 15.490 -6.138 -10.889 1.00 95.25 191 LEU A CA 1
ATOM 1616 C C . LEU A 1 191 ? 14.250 -5.679 -10.107 1.00 95.25 191 LEU A C 1
ATOM 1618 O O . LEU A 1 191 ? 14.227 -5.735 -8.878 1.00 95.25 191 LEU A O 1
ATOM 1622 N N . TYR A 1 192 ? 13.208 -5.228 -10.807 1.00 95.44 192 TYR A N 1
ATOM 1623 C CA . TYR A 1 192 ? 11.995 -4.707 -10.177 1.00 95.44 192 TYR A CA 1
ATOM 1624 C C . TYR A 1 192 ? 11.205 -5.810 -9.479 1.00 95.44 192 TYR A C 1
ATOM 1626 O O . TYR A 1 192 ? 10.663 -5.593 -8.392 1.00 95.44 192 TYR A O 1
ATOM 1634 N N . ARG A 1 193 ? 11.170 -7.011 -10.070 1.00 94.38 193 ARG A N 1
ATOM 1635 C CA . ARG A 1 193 ? 10.563 -8.184 -9.435 1.00 94.38 193 ARG A CA 1
ATOM 1636 C C . ARG A 1 193 ? 11.352 -8.611 -8.201 1.00 94.38 193 ARG A C 1
ATOM 1638 O O . ARG A 1 193 ? 10.747 -8.815 -7.151 1.00 94.38 193 ARG A O 1
ATOM 1645 N N . ASP A 1 194 ? 12.673 -8.712 -8.322 1.00 95.12 194 ASP A N 1
ATOM 1646 C CA . ASP A 1 194 ? 13.563 -9.120 -7.235 1.00 95.12 194 ASP A CA 1
ATOM 1647 C C . ASP A 1 194 ? 13.452 -8.167 -6.043 1.00 95.12 194 ASP A C 1
ATOM 1649 O O . ASP A 1 194 ? 13.073 -8.568 -4.937 1.00 95.12 194 ASP A O 1
ATOM 1653 N N . SER A 1 195 ? 13.625 -6.869 -6.298 1.00 95.56 195 SER A N 1
ATOM 1654 C CA . SER A 1 195 ? 13.511 -5.844 -5.269 1.00 95.56 195 SER A CA 1
ATOM 1655 C C . SER A 1 195 ? 12.097 -5.737 -4.698 1.00 95.56 195 SER A C 1
ATOM 1657 O O . SER A 1 195 ? 11.904 -5.620 -3.481 1.00 95.56 195 SER A O 1
ATOM 1659 N N . GLY A 1 196 ? 11.081 -5.824 -5.559 1.00 93.12 196 GLY A N 1
ATOM 1660 C CA . GLY A 1 196 ? 9.677 -5.780 -5.171 1.00 93.12 196 GLY A CA 1
ATOM 1661 C C . GLY A 1 196 ? 9.315 -6.891 -4.187 1.00 93.12 196 GLY A C 1
ATOM 1662 O O . GLY A 1 196 ? 8.771 -6.607 -3.118 1.00 93.12 196 GLY A O 1
ATOM 1663 N N . VAL A 1 197 ? 9.666 -8.137 -4.514 1.00 93.69 197 VAL A N 1
ATOM 1664 C CA . VAL A 1 197 ? 9.368 -9.318 -3.692 1.00 93.69 197 VAL A CA 1
ATOM 1665 C C . VAL A 1 197 ? 10.198 -9.332 -2.412 1.00 93.69 197 VAL A C 1
ATOM 1667 O O . VAL A 1 197 ? 9.625 -9.465 -1.326 1.00 93.69 197 VAL A O 1
ATOM 1670 N N . PHE A 1 198 ? 11.515 -9.124 -2.502 1.00 95.44 198 PHE A N 1
ATOM 1671 C CA . PHE A 1 198 ? 12.380 -9.082 -1.322 1.00 95.44 198 PHE A CA 1
ATOM 1672 C C . PHE A 1 198 ? 11.918 -8.028 -0.317 1.00 95.44 198 PHE A C 1
ATOM 1674 O O . PHE A 1 198 ? 11.776 -8.314 0.874 1.00 95.44 198 PHE A O 1
ATOM 1681 N N . SER A 1 199 ? 11.601 -6.821 -0.791 1.00 94.25 199 SER A N 1
ATOM 1682 C CA . SER A 1 199 ? 11.171 -5.742 0.094 1.00 94.25 199 SER A CA 1
ATOM 1683 C C . SER A 1 199 ? 9.851 -6.039 0.809 1.00 94.25 199 SER A C 1
ATOM 1685 O O . SER A 1 199 ? 9.675 -5.562 1.930 1.00 94.25 199 SER A O 1
ATOM 1687 N N . VAL A 1 200 ? 8.932 -6.825 0.233 1.00 93.94 200 VAL A N 1
ATOM 1688 C CA . VAL A 1 200 ? 7.719 -7.245 0.958 1.00 9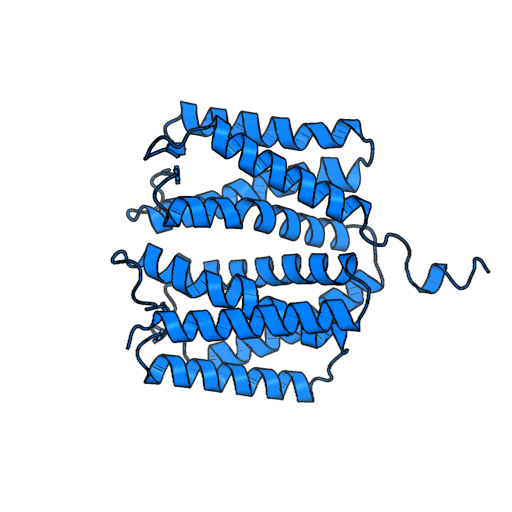3.94 200 VAL A CA 1
ATOM 1689 C C . VAL A 1 200 ? 8.088 -8.136 2.136 1.00 93.94 200 VAL A C 1
ATOM 1691 O O . VAL A 1 200 ? 7.691 -7.831 3.257 1.00 93.94 200 VAL A O 1
ATOM 1694 N N . PHE A 1 201 ? 8.874 -9.192 1.915 1.00 95.69 201 PHE A N 1
ATOM 1695 C CA . PHE A 1 201 ? 9.253 -10.119 2.987 1.00 95.69 201 PHE A CA 1
ATOM 1696 C C . PHE A 1 201 ? 10.116 -9.449 4.056 1.00 95.69 201 PHE A C 1
ATOM 1698 O O . PHE A 1 201 ? 9.842 -9.595 5.248 1.00 95.69 201 PHE A O 1
ATOM 1705 N N . TYR A 1 202 ? 11.103 -8.655 3.638 1.00 96.75 202 TYR A N 1
ATOM 1706 C CA . TYR A 1 202 ? 11.973 -7.905 4.537 1.00 96.75 202 TYR A CA 1
ATOM 1707 C C . TYR A 1 202 ? 11.176 -6.956 5.442 1.00 96.75 202 TYR A C 1
ATOM 1709 O O . TYR A 1 202 ? 11.270 -7.034 6.669 1.00 96.75 202 TYR A O 1
ATOM 1717 N N . ASN A 1 203 ? 10.326 -6.098 4.862 1.00 96.69 203 ASN A N 1
ATOM 1718 C CA . ASN A 1 203 ? 9.534 -5.168 5.665 1.00 96.69 203 ASN A CA 1
ATOM 1719 C C . ASN A 1 203 ? 8.447 -5.899 6.470 1.00 96.69 203 ASN A C 1
ATOM 1721 O O . ASN A 1 203 ? 8.122 -5.453 7.569 1.00 96.69 203 ASN A O 1
ATOM 1725 N N . ALA A 1 204 ? 7.894 -7.018 5.988 1.00 97.25 204 ALA A N 1
ATOM 1726 C CA . ALA A 1 204 ? 6.913 -7.810 6.734 1.00 97.25 204 ALA A CA 1
ATOM 1727 C C . ALA A 1 204 ? 7.524 -8.392 8.014 1.00 97.25 204 ALA A C 1
ATOM 1729 O O . ALA A 1 204 ? 6.943 -8.229 9.089 1.00 97.25 204 ALA A O 1
ATOM 1730 N N . ALA A 1 205 ? 8.718 -8.982 7.915 1.00 97.75 205 ALA A N 1
ATOM 1731 C CA . ALA A 1 205 ? 9.441 -9.522 9.061 1.00 97.75 205 ALA A CA 1
ATOM 1732 C C . ALA A 1 205 ? 9.793 -8.422 10.074 1.00 97.75 205 ALA A C 1
ATOM 1734 O O . ALA A 1 205 ? 9.438 -8.520 11.249 1.00 97.75 205 ALA A O 1
ATOM 1735 N N . LEU A 1 206 ? 10.427 -7.332 9.631 1.00 97.75 206 LEU A N 1
ATOM 1736 C CA . LEU A 1 206 ? 10.844 -6.265 10.544 1.00 97.75 206 LEU A CA 1
ATOM 1737 C C . LEU A 1 206 ? 9.659 -5.529 11.176 1.00 97.75 206 LEU A C 1
ATOM 1739 O O . LEU A 1 206 ? 9.675 -5.244 12.376 1.00 97.75 206 LEU A O 1
ATOM 1743 N N . SER A 1 207 ? 8.605 -5.242 10.405 1.00 97.50 207 SER A N 1
ATOM 1744 C CA . SER A 1 207 ? 7.403 -4.593 10.940 1.00 97.50 207 SER A CA 1
ATOM 1745 C C . SER A 1 207 ? 6.703 -5.456 11.988 1.00 97.50 207 SER A C 1
ATOM 1747 O O . SER A 1 207 ? 6.228 -4.904 12.978 1.00 97.50 207 SER A O 1
ATOM 1749 N N . PHE A 1 208 ? 6.694 -6.786 11.842 1.00 96.81 208 PHE A N 1
ATOM 1750 C CA . PHE A 1 208 ? 6.119 -7.698 12.835 1.00 96.81 208 PHE A CA 1
ATOM 1751 C C . PHE A 1 208 ? 6.788 -7.510 14.205 1.00 96.81 208 PHE A C 1
ATOM 1753 O O . PHE A 1 208 ? 6.119 -7.226 15.207 1.00 96.81 208 PHE A O 1
ATOM 1760 N N . PHE A 1 209 ? 8.124 -7.543 14.244 1.00 96.62 209 PHE A N 1
ATOM 1761 C CA . PHE A 1 209 ? 8.878 -7.291 15.474 1.00 96.62 209 PHE A CA 1
ATOM 1762 C C . PHE A 1 209 ? 8.678 -5.862 15.991 1.00 96.62 209 PHE A C 1
ATOM 1764 O O . PHE A 1 209 ? 8.426 -5.662 17.178 1.00 96.62 209 PHE A O 1
ATOM 1771 N N . CYS A 1 210 ? 8.708 -4.854 15.119 1.00 97.00 210 CYS A N 1
ATOM 1772 C CA . CYS A 1 210 ? 8.545 -3.457 15.528 1.00 97.00 210 CYS A CA 1
ATOM 1773 C C . CYS A 1 210 ? 7.174 -3.178 16.165 1.00 97.00 210 CYS A C 1
ATOM 1775 O O . CYS A 1 210 ? 7.091 -2.465 17.168 1.00 97.00 210 CYS A O 1
ATOM 1777 N N . VAL A 1 211 ? 6.095 -3.765 15.637 1.00 96.69 211 VAL A N 1
ATOM 1778 C CA . VAL A 1 211 ? 4.752 -3.615 16.217 1.00 96.69 211 VAL A CA 1
ATOM 1779 C C . VAL A 1 211 ? 4.676 -4.210 17.619 1.00 96.69 211 VAL A C 1
ATOM 1781 O O . VAL A 1 211 ? 3.973 -3.653 18.461 1.00 96.69 211 VAL A O 1
ATOM 1784 N N . PHE A 1 212 ? 5.428 -5.270 17.927 1.00 95.50 212 PHE A N 1
ATOM 1785 C CA . PHE A 1 212 ? 5.499 -5.795 19.292 1.00 95.50 212 PHE A CA 1
ATOM 1786 C C . PHE A 1 212 ? 6.046 -4.741 20.268 1.00 95.50 212 PHE A C 1
ATOM 1788 O O . PHE A 1 212 ? 5.391 -4.413 21.262 1.00 95.50 212 PHE A O 1
ATOM 1795 N N . PHE A 1 213 ? 7.181 -4.118 19.943 1.00 95.88 213 PHE A N 1
ATOM 1796 C CA . PHE A 1 213 ? 7.775 -3.079 20.790 1.00 95.88 213 PHE A CA 1
ATOM 1797 C C . PHE A 1 213 ? 6.874 -1.846 20.942 1.00 95.88 213 PHE A C 1
ATOM 1799 O O . PHE A 1 213 ? 6.710 -1.339 22.053 1.00 95.88 213 PHE A O 1
ATOM 1806 N N . ILE A 1 214 ? 6.240 -1.391 19.856 1.00 93.56 214 ILE A N 1
ATOM 1807 C CA . ILE A 1 214 ? 5.407 -0.178 19.874 1.00 93.56 214 ILE A CA 1
ATOM 1808 C C . ILE A 1 214 ? 4.049 -0.437 20.541 1.00 93.56 214 ILE A C 1
ATOM 1810 O O . ILE A 1 214 ? 3.659 0.282 21.460 1.00 93.56 214 ILE A O 1
ATOM 1814 N N . CYS A 1 215 ? 3.314 -1.453 20.083 1.00 91.88 215 CYS A N 1
ATOM 1815 C CA . CYS A 1 215 ? 1.901 -1.644 20.423 1.00 91.88 215 CYS A CA 1
ATOM 1816 C C . CYS A 1 215 ? 1.671 -2.515 21.667 1.00 91.88 215 CYS A C 1
ATOM 1818 O O . CYS A 1 215 ? 0.604 -2.406 22.285 1.00 91.88 215 CYS A O 1
ATOM 1820 N N . VAL A 1 216 ? 2.616 -3.405 22.014 1.00 90.38 216 VAL A N 1
ATOM 1821 C CA . VAL A 1 216 ? 2.457 -4.377 23.114 1.00 90.38 216 VAL A CA 1
ATOM 1822 C C . VAL A 1 216 ? 3.161 -3.905 24.380 1.00 90.38 216 VAL A C 1
ATOM 1824 O O . VAL A 1 216 ? 2.523 -3.850 25.431 1.00 90.38 216 VAL A O 1
ATOM 1827 N N . LEU A 1 217 ? 4.436 -3.507 24.294 1.00 89.94 217 LEU A N 1
ATOM 1828 C CA . LEU A 1 217 ? 5.216 -3.134 25.482 1.00 89.94 217 LEU A CA 1
ATOM 1829 C C . LEU A 1 217 ? 4.851 -1.757 26.060 1.00 89.94 217 LEU A C 1
ATOM 1831 O O . LEU A 1 217 ? 5.111 -1.513 27.238 1.00 89.94 217 LEU A O 1
ATOM 1835 N N . LYS A 1 218 ? 4.218 -0.878 25.266 1.00 81.94 218 LYS A N 1
ATOM 1836 C CA . LYS A 1 218 ? 3.608 0.429 25.620 1.00 81.94 218 LYS A CA 1
ATOM 1837 C C . LYS A 1 218 ? 4.498 1.495 26.275 1.00 81.94 218 LYS A C 1
ATOM 1839 O O . LYS A 1 218 ? 4.125 2.667 26.247 1.00 81.94 218 LYS A O 1
ATOM 1844 N N . LYS A 1 219 ? 5.641 1.149 26.870 1.00 89.62 219 LYS A N 1
ATOM 1845 C CA . LYS A 1 219 ? 6.553 2.121 27.487 1.00 89.62 219 LYS A CA 1
ATOM 1846 C C . LYS A 1 219 ? 7.239 2.954 26.404 1.00 89.62 219 LYS A C 1
ATOM 1848 O O . LYS A 1 219 ? 7.571 2.443 25.338 1.00 89.62 219 LYS A O 1
ATOM 1853 N N . TRP A 1 220 ? 7.457 4.237 26.684 1.00 89.88 220 TRP A N 1
ATOM 1854 C CA . TRP A 1 220 ? 7.933 5.199 25.685 1.00 89.88 220 TRP A CA 1
ATOM 1855 C C . TRP A 1 220 ? 9.300 4.822 25.095 1.00 89.88 220 TRP A C 1
ATOM 1857 O O . TRP A 1 220 ? 9.486 4.939 23.890 1.00 89.88 220 TRP A O 1
ATOM 1867 N N . TYR A 1 221 ? 10.221 4.301 25.910 1.00 92.06 221 TYR A N 1
ATOM 1868 C CA . TYR A 1 221 ? 11.577 3.961 25.473 1.00 92.06 221 TYR A CA 1
ATOM 1869 C C . TYR A 1 221 ? 11.610 2.770 24.504 1.00 92.06 221 TYR A C 1
ATOM 1871 O O . TYR A 1 221 ? 12.449 2.727 23.610 1.00 92.06 221 TYR A O 1
ATOM 1879 N N . TRP A 1 222 ? 10.649 1.839 24.594 1.00 95.38 222 TRP A N 1
ATOM 1880 C CA . TRP A 1 222 ? 10.530 0.741 23.627 1.00 95.38 222 TRP A CA 1
ATOM 1881 C C . TRP A 1 222 ? 10.176 1.234 22.220 1.00 95.38 222 TRP A C 1
ATOM 1883 O O . TRP A 1 222 ? 10.447 0.538 21.246 1.00 95.38 222 TRP A O 1
ATOM 1893 N N . LYS A 1 223 ? 9.649 2.458 22.086 1.00 94.12 223 LYS A N 1
ATOM 1894 C CA . LYS A 1 223 ? 9.374 3.077 20.782 1.00 94.12 223 LYS A CA 1
ATOM 1895 C C . LYS A 1 223 ? 10.647 3.473 20.028 1.00 94.12 223 LYS A C 1
ATOM 1897 O O . LYS A 1 223 ? 10.559 3.718 18.831 1.00 94.12 223 LYS A O 1
ATOM 1902 N N . LEU A 1 224 ? 11.810 3.489 20.688 1.00 96.44 224 LEU A N 1
ATOM 1903 C CA . LEU A 1 224 ? 13.106 3.725 20.044 1.00 96.44 224 LEU A CA 1
ATOM 1904 C C . LEU A 1 224 ? 13.670 2.464 19.371 1.00 96.44 224 LEU A C 1
ATOM 1906 O O . LEU A 1 224 ? 14.353 2.569 18.358 1.00 96.44 224 LEU A O 1
ATOM 1910 N N . VAL A 1 225 ? 13.344 1.268 19.874 1.00 97.19 225 VAL A N 1
ATOM 1911 C CA . VAL A 1 225 ? 13.851 -0.010 19.333 1.00 97.19 225 VAL A CA 1
ATOM 1912 C C . VAL A 1 225 ? 13.576 -0.199 17.831 1.00 97.19 225 VAL A C 1
ATOM 1914 O O . VAL A 1 225 ? 14.503 -0.580 17.122 1.00 97.19 225 VAL A O 1
ATOM 1917 N N . PRO A 1 226 ? 12.380 0.111 17.294 1.00 97.62 226 PRO A N 1
ATOM 1918 C CA . PRO A 1 226 ? 12.117 0.056 15.855 1.00 97.62 226 PRO A CA 1
ATOM 1919 C C . PRO A 1 226 ? 13.097 0.851 14.983 1.00 97.62 226 PRO A C 1
ATOM 1921 O O . PRO A 1 226 ? 13.424 0.403 13.888 1.00 97.62 226 PRO A O 1
ATOM 1924 N N . PHE A 1 227 ? 13.582 2.004 15.458 1.00 98.06 227 PHE A N 1
ATOM 1925 C CA . PHE A 1 227 ? 14.563 2.806 14.723 1.00 98.06 227 PHE A CA 1
ATOM 1926 C C . PHE A 1 227 ? 15.893 2.060 14.634 1.00 98.06 227 PHE A C 1
ATOM 1928 O O . PHE A 1 227 ? 16.432 1.907 13.542 1.00 98.06 227 PHE A O 1
ATOM 1935 N N . PHE A 1 228 ? 16.368 1.513 15.758 1.00 97.81 228 PHE A N 1
ATOM 1936 C CA . PHE A 1 228 ? 17.580 0.695 15.784 1.00 97.81 228 PHE A CA 1
ATOM 1937 C C . PHE A 1 228 ? 17.451 -0.544 14.898 1.00 97.81 228 PHE A C 1
ATOM 1939 O O . PHE A 1 228 ? 18.347 -0.802 14.105 1.00 97.81 228 PHE A O 1
ATOM 1946 N N . ILE A 1 229 ? 16.326 -1.267 14.964 1.00 97.50 229 ILE A N 1
ATOM 1947 C CA . ILE A 1 229 ? 16.083 -2.441 14.113 1.00 97.50 229 ILE A CA 1
ATOM 1948 C C . ILE A 1 229 ? 16.232 -2.061 12.637 1.00 97.50 229 ILE A C 1
ATOM 1950 O O . ILE A 1 229 ? 17.042 -2.653 11.931 1.00 97.50 229 ILE A O 1
ATOM 1954 N N . TYR A 1 230 ? 15.495 -1.058 12.160 1.00 97.12 230 TYR A N 1
ATOM 1955 C CA . TYR A 1 230 ? 15.547 -0.703 10.743 1.00 97.12 230 TYR A CA 1
ATOM 1956 C C . TYR A 1 230 ? 16.908 -0.153 10.312 1.00 97.12 230 TYR A C 1
ATOM 1958 O O . TYR A 1 230 ? 17.396 -0.527 9.249 1.00 97.12 230 TYR A O 1
ATOM 1966 N N . PHE A 1 231 ? 17.545 0.689 11.127 1.00 97.62 231 PHE A N 1
ATOM 1967 C CA . PHE A 1 231 ? 18.841 1.279 10.782 1.00 97.62 231 PHE A CA 1
ATOM 1968 C C . PHE A 1 231 ? 19.951 0.229 10.753 1.00 97.62 231 PHE A C 1
ATOM 1970 O O . PHE A 1 231 ? 20.758 0.220 9.825 1.00 97.62 231 PHE A O 1
ATOM 1977 N N . SER A 1 232 ? 19.973 -0.684 11.728 1.00 97.88 232 SER A N 1
ATOM 1978 C CA . SER A 1 232 ? 20.949 -1.771 11.765 1.00 97.88 232 SER A CA 1
ATOM 1979 C C . SER A 1 232 ? 20.757 -2.739 10.602 1.00 97.88 232 SER A C 1
ATOM 1981 O O . SER A 1 232 ? 21.734 -3.086 9.945 1.00 97.88 232 SER A O 1
ATOM 1983 N N . PHE A 1 233 ? 19.523 -3.156 10.305 1.00 97.94 233 PHE A N 1
ATOM 1984 C CA . PHE A 1 233 ? 19.283 -4.089 9.204 1.00 97.94 233 PHE A CA 1
ATOM 1985 C C . PHE A 1 233 ? 19.545 -3.459 7.831 1.00 97.94 233 PHE A C 1
ATOM 1987 O O . PHE A 1 233 ? 20.157 -4.113 6.993 1.00 97.94 233 PHE A O 1
ATOM 1994 N N . ASP A 1 234 ? 19.194 -2.190 7.607 1.00 97.19 234 ASP A N 1
ATOM 1995 C CA . ASP A 1 234 ? 19.549 -1.502 6.360 1.00 97.19 234 ASP A CA 1
ATOM 1996 C C . ASP A 1 234 ? 21.068 -1.356 6.195 1.00 97.19 234 ASP A C 1
ATOM 1998 O O . ASP A 1 234 ? 21.588 -1.576 5.103 1.00 97.19 234 ASP A O 1
ATOM 2002 N N . ALA A 1 235 ? 21.794 -1.042 7.274 1.00 97.75 235 ALA A N 1
ATOM 2003 C CA . ALA A 1 235 ? 23.255 -0.991 7.249 1.00 97.75 235 ALA A CA 1
ATOM 2004 C C . ALA A 1 235 ? 23.868 -2.366 6.940 1.00 97.75 235 ALA A C 1
ATOM 2006 O O . ALA A 1 235 ? 24.830 -2.456 6.178 1.00 97.75 235 ALA A O 1
ATOM 2007 N N . ILE A 1 236 ? 23.287 -3.447 7.474 1.00 98.00 236 ILE A N 1
ATOM 2008 C CA . ILE A 1 236 ? 23.686 -4.818 7.136 1.00 98.00 236 ILE A CA 1
ATOM 2009 C C . ILE A 1 236 ? 23.433 -5.101 5.650 1.00 98.00 236 ILE A C 1
ATOM 2011 O O . ILE A 1 236 ? 24.321 -5.631 4.987 1.00 98.00 236 ILE A O 1
ATOM 2015 N N . LEU A 1 237 ? 22.263 -4.740 5.110 1.00 97.88 237 LEU A N 1
ATOM 2016 C CA . LEU A 1 237 ? 21.956 -4.944 3.691 1.00 97.88 237 LEU A CA 1
ATOM 2017 C C . LEU A 1 237 ? 22.895 -4.150 2.778 1.00 97.88 237 LEU A C 1
ATOM 2019 O O . LEU A 1 237 ? 23.332 -4.684 1.759 1.00 97.88 237 LEU A O 1
ATOM 2023 N N . LEU A 1 238 ? 23.237 -2.915 3.152 1.00 97.62 238 LEU A N 1
ATOM 2024 C CA . LEU A 1 238 ? 24.201 -2.095 2.420 1.00 97.62 238 LEU A CA 1
ATOM 2025 C C . LEU A 1 238 ? 25.596 -2.731 2.441 1.00 97.62 238 LEU A C 1
ATOM 2027 O O . LEU A 1 238 ? 26.212 -2.902 1.395 1.00 97.62 238 LEU A O 1
ATOM 2031 N N . ASN A 1 239 ? 26.074 -3.151 3.616 1.00 97.56 239 ASN A N 1
ATOM 2032 C CA . ASN A 1 239 ? 27.393 -3.776 3.763 1.00 97.56 239 ASN A CA 1
ATOM 2033 C C . ASN A 1 239 ? 27.502 -5.122 3.022 1.00 97.56 239 ASN A C 1
ATOM 2035 O O . ASN A 1 239 ? 28.583 -5.546 2.630 1.00 97.56 239 ASN A O 1
ATOM 2039 N N . ARG A 1 240 ? 26.376 -5.813 2.819 1.00 97.00 240 ARG A N 1
ATOM 2040 C CA . ARG A 1 240 ? 26.308 -7.054 2.034 1.00 97.00 240 ARG A CA 1
ATOM 2041 C C . ARG A 1 240 ? 26.158 -6.820 0.527 1.00 97.00 240 ARG A C 1
ATOM 2043 O O . ARG A 1 240 ? 26.066 -7.799 -0.203 1.00 97.00 240 ARG A O 1
ATOM 2050 N N . GLY A 1 241 ? 26.103 -5.568 0.069 1.00 95.81 241 GLY A N 1
ATOM 2051 C CA . GLY A 1 241 ? 25.875 -5.232 -1.339 1.00 95.81 241 GLY A CA 1
ATOM 2052 C C . GLY A 1 241 ? 24.467 -5.570 -1.840 1.00 95.81 241 GLY A C 1
ATOM 2053 O O . GLY A 1 241 ? 24.244 -5.601 -3.044 1.00 95.81 241 GLY A O 1
ATOM 2054 N N . ILE A 1 242 ? 23.520 -5.833 -0.930 1.00 97.31 242 ILE A N 1
ATOM 2055 C CA . ILE A 1 242 ? 22.128 -6.158 -1.269 1.00 97.31 242 ILE A CA 1
ATOM 2056 C C . ILE A 1 242 ? 21.328 -4.878 -1.501 1.00 97.31 242 ILE A C 1
ATOM 2058 O O . ILE A 1 242 ? 20.494 -4.828 -2.399 1.00 97.31 242 ILE A O 1
ATOM 2062 N N . LEU A 1 243 ? 21.543 -3.855 -0.671 1.00 97.62 243 LEU A N 1
ATOM 2063 C CA . LEU A 1 243 ? 20.901 -2.549 -0.798 1.00 97.62 243 LEU A CA 1
ATOM 2064 C C . LEU A 1 243 ? 21.824 -1.603 -1.562 1.00 97.62 243 LEU A C 1
ATOM 2066 O O . LEU A 1 243 ? 22.941 -1.343 -1.119 1.00 97.62 243 LEU A O 1
ATOM 2070 N N . LEU A 1 244 ? 21.339 -1.085 -2.686 1.00 96.94 244 LEU A N 1
ATOM 2071 C CA . LEU A 1 244 ? 22.101 -0.255 -3.611 1.00 96.94 244 LEU A CA 1
ATOM 2072 C C . LEU A 1 244 ? 21.380 1.079 -3.828 1.00 96.94 244 LEU A C 1
ATOM 2074 O O . LEU A 1 244 ? 20.146 1.153 -3.791 1.00 96.94 244 LEU A O 1
ATOM 2078 N N . PHE A 1 245 ? 22.164 2.135 -4.038 1.00 97.12 245 PHE A N 1
ATOM 2079 C CA . PHE A 1 245 ? 21.677 3.501 -4.203 1.00 97.12 245 PHE A CA 1
ATOM 2080 C C . PHE A 1 245 ? 22.270 4.147 -5.455 1.00 97.12 245 PHE A C 1
ATOM 2082 O O . PHE A 1 245 ? 23.431 3.903 -5.778 1.00 97.12 245 PHE A O 1
ATOM 2089 N N . ASN A 1 246 ? 21.480 4.999 -6.107 1.00 95.25 246 ASN A N 1
ATOM 2090 C CA . ASN A 1 246 ? 21.855 5.748 -7.307 1.00 95.25 246 ASN A CA 1
ATOM 2091 C C . ASN A 1 246 ? 21.580 7.252 -7.127 1.00 95.25 246 ASN A C 1
ATOM 2093 O O . ASN A 1 246 ? 20.923 7.662 -6.172 1.00 95.25 246 ASN A O 1
ATOM 2097 N N . ASP A 1 247 ? 22.056 8.069 -8.072 1.00 91.44 247 ASP A N 1
ATOM 2098 C CA . ASP A 1 247 ? 21.668 9.481 -8.239 1.00 91.44 247 ASP A CA 1
ATOM 2099 C C . ASP A 1 247 ? 21.844 10.355 -6.984 1.00 91.44 247 ASP A C 1
ATOM 2101 O O . ASP A 1 247 ? 21.047 11.244 -6.689 1.00 91.44 247 ASP A O 1
ATOM 2105 N N . GLY A 1 248 ? 22.897 10.088 -6.206 1.00 91.69 248 GLY A N 1
ATOM 2106 C CA . GLY A 1 248 ? 23.199 10.816 -4.969 1.00 91.69 248 GLY A CA 1
ATOM 2107 C C . GLY A 1 248 ? 22.326 10.429 -3.770 1.00 91.69 248 GLY A C 1
ATOM 2108 O O . GLY A 1 248 ? 22.561 10.921 -2.662 1.00 91.69 248 GLY A O 1
ATOM 2109 N N . TRP A 1 249 ? 21.362 9.519 -3.946 1.00 96.25 249 TRP A N 1
ATOM 2110 C CA . TRP A 1 249 ? 20.641 8.902 -2.839 1.00 96.25 249 TRP A CA 1
ATOM 2111 C C . TRP A 1 249 ? 21.592 8.030 -2.005 1.00 96.25 249 TRP A C 1
ATOM 2113 O O . TRP A 1 249 ? 22.580 7.492 -2.502 1.00 96.25 249 TRP A O 1
ATOM 2123 N N . ASN A 1 250 ? 21.338 7.918 -0.702 1.00 96.19 250 ASN A N 1
ATOM 2124 C CA . ASN A 1 250 ? 22.219 7.219 0.229 1.00 96.19 250 ASN A CA 1
ATOM 2125 C C . ASN A 1 250 ? 21.457 6.733 1.469 1.00 96.19 250 ASN A C 1
ATOM 2127 O O . ASN A 1 250 ? 20.271 7.018 1.664 1.00 96.19 250 ASN A O 1
ATOM 2131 N N . ILE A 1 251 ? 22.170 6.018 2.341 1.00 96.81 251 ILE A N 1
ATOM 2132 C CA . ILE A 1 251 ? 21.587 5.410 3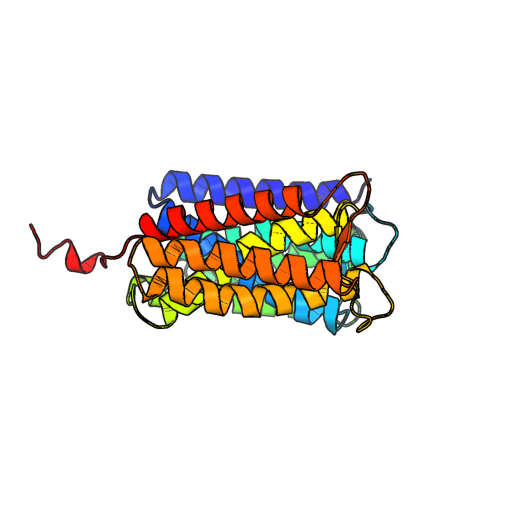.536 1.00 96.81 251 ILE A CA 1
ATOM 2133 C C . ILE A 1 251 ? 20.998 6.432 4.514 1.00 96.81 251 ILE A C 1
ATOM 2135 O O . ILE A 1 251 ? 19.989 6.137 5.148 1.00 96.81 251 ILE A O 1
ATOM 2139 N N . TYR A 1 252 ? 21.555 7.641 4.613 1.00 97.00 252 TYR A N 1
ATOM 2140 C CA . TYR A 1 252 ? 21.047 8.668 5.525 1.00 97.00 252 TYR A CA 1
ATOM 2141 C C . TYR A 1 252 ? 19.666 9.169 5.091 1.00 97.00 252 TYR A C 1
ATOM 2143 O O . TYR A 1 252 ? 18.781 9.341 5.932 1.00 97.00 252 TYR A O 1
ATOM 2151 N N . TYR A 1 253 ? 19.441 9.329 3.783 1.00 97.00 253 TYR A N 1
ATOM 2152 C CA . TYR A 1 253 ? 18.120 9.683 3.259 1.00 97.00 253 TYR A CA 1
ATOM 2153 C C . TYR A 1 253 ? 17.103 8.558 3.474 1.00 97.00 253 TYR A C 1
ATOM 2155 O O . TYR A 1 253 ? 15.979 8.822 3.905 1.00 97.00 253 TYR A O 1
ATOM 2163 N N . LEU A 1 254 ? 17.498 7.295 3.273 1.00 96.56 254 LEU A N 1
ATOM 2164 C CA . LEU A 1 254 ? 16.634 6.155 3.594 1.00 96.56 254 LEU A CA 1
ATOM 2165 C C . LEU A 1 254 ? 16.290 6.106 5.093 1.00 96.56 254 LEU A C 1
ATOM 2167 O O . LEU A 1 254 ? 15.124 5.929 5.453 1.00 96.56 254 LEU A O 1
ATOM 2171 N N . MET A 1 255 ? 17.275 6.313 5.971 1.00 97.25 255 MET A N 1
ATOM 2172 C CA . MET A 1 255 ? 17.061 6.381 7.419 1.00 97.25 255 MET A CA 1
ATOM 2173 C C . MET A 1 255 ? 16.071 7.493 7.789 1.00 97.25 255 MET A C 1
ATOM 2175 O O . MET A 1 255 ? 15.185 7.265 8.614 1.00 97.25 255 MET A O 1
ATOM 2179 N N . LEU A 1 256 ? 16.155 8.660 7.141 1.00 97.81 256 LEU A N 1
ATOM 2180 C CA . LEU A 1 256 ? 15.199 9.753 7.331 1.00 97.81 256 LEU A CA 1
ATOM 2181 C C . LEU A 1 256 ? 13.779 9.348 6.909 1.00 97.81 256 LEU A C 1
ATOM 2183 O O . LEU A 1 256 ? 12.834 9.547 7.676 1.00 97.81 256 LEU A O 1
ATOM 2187 N N . VAL A 1 257 ? 13.618 8.728 5.734 1.00 97.75 257 VAL A N 1
ATOM 2188 C CA . VAL A 1 257 ? 12.314 8.227 5.261 1.00 97.75 257 VAL A CA 1
ATOM 2189 C C . VAL A 1 257 ? 11.722 7.235 6.263 1.00 97.75 257 VAL A C 1
ATOM 2191 O O . VAL A 1 257 ? 10.554 7.359 6.645 1.00 97.75 257 VAL A O 1
ATOM 2194 N N . ARG A 1 258 ? 12.524 6.281 6.754 1.00 97.31 258 ARG A N 1
ATOM 2195 C CA . ARG A 1 258 ? 12.073 5.315 7.766 1.00 97.31 258 ARG A CA 1
ATOM 2196 C C . ARG A 1 258 ? 11.716 5.977 9.087 1.00 97.31 258 ARG A C 1
ATOM 2198 O O . ARG A 1 258 ? 10.708 5.605 9.685 1.00 97.31 258 ARG A O 1
ATOM 2205 N N . ALA A 1 259 ? 12.493 6.964 9.525 1.00 98.25 259 ALA A N 1
ATOM 2206 C CA . ALA A 1 259 ? 12.209 7.706 10.745 1.00 98.25 259 ALA A CA 1
ATOM 2207 C C . ALA A 1 259 ? 10.856 8.423 10.656 1.00 98.25 259 ALA A C 1
ATOM 2209 O O . ALA A 1 259 ? 10.031 8.275 11.556 1.00 98.25 259 ALA A O 1
ATOM 2210 N N . VAL A 1 260 ? 10.582 9.118 9.547 1.00 98.38 260 VAL A N 1
ATOM 2211 C CA . VAL A 1 260 ? 9.284 9.770 9.307 1.00 98.38 260 VAL A CA 1
ATOM 2212 C C . VAL A 1 260 ? 8.149 8.744 9.338 1.00 98.38 260 VAL A C 1
ATOM 2214 O O . VAL A 1 260 ? 7.162 8.944 10.046 1.00 98.38 260 VAL A O 1
ATOM 2217 N N . CYS A 1 261 ? 8.305 7.612 8.650 1.00 98.25 261 CYS A N 1
ATOM 2218 C CA . CYS A 1 261 ? 7.314 6.533 8.641 1.00 98.25 261 CYS A CA 1
ATOM 2219 C C . CYS A 1 261 ? 7.017 5.993 10.049 1.00 98.25 261 CYS A C 1
ATOM 2221 O O . CYS A 1 261 ? 5.854 5.847 10.431 1.00 98.25 261 CYS A O 1
ATOM 2223 N N . LEU A 1 262 ? 8.059 5.729 10.842 1.00 98.25 262 LEU A N 1
ATOM 2224 C CA . LEU A 1 262 ? 7.931 5.241 12.216 1.00 98.25 262 LEU A CA 1
ATOM 2225 C C . LEU A 1 262 ? 7.277 6.280 13.133 1.00 98.25 262 LEU A C 1
ATOM 2227 O O . LEU A 1 262 ? 6.400 5.927 13.920 1.00 98.25 262 LEU A O 1
ATOM 2231 N N . ILE A 1 263 ? 7.644 7.559 13.010 1.00 97.94 263 ILE A N 1
ATOM 2232 C CA . ILE A 1 263 ? 7.039 8.654 13.783 1.00 97.94 263 ILE A CA 1
ATOM 2233 C C . ILE A 1 263 ? 5.548 8.780 13.456 1.00 97.94 263 ILE A C 1
ATOM 2235 O O . ILE A 1 263 ? 4.727 8.840 14.373 1.00 97.94 263 ILE A O 1
ATOM 2239 N N . LEU A 1 264 ? 5.182 8.770 12.170 1.00 97.62 264 LEU A N 1
ATOM 2240 C CA . LEU A 1 264 ? 3.784 8.823 11.733 1.00 97.62 264 LEU A CA 1
ATOM 2241 C C . LEU A 1 264 ? 2.989 7.624 12.256 1.00 97.62 264 LEU A C 1
ATOM 2243 O O . LEU A 1 264 ? 1.880 7.793 12.767 1.00 97.62 264 LEU A O 1
ATOM 2247 N N . PHE A 1 265 ? 3.570 6.426 12.199 1.00 97.69 265 PHE A N 1
ATOM 2248 C CA . PHE A 1 265 ? 2.957 5.220 12.742 1.00 97.69 265 PHE A CA 1
ATOM 2249 C C . PHE A 1 265 ? 2.742 5.305 14.261 1.00 97.69 265 PHE A C 1
ATOM 2251 O O . PHE A 1 265 ? 1.649 5.013 14.746 1.00 97.69 265 PHE A O 1
ATOM 2258 N N . ILE A 1 266 ? 3.747 5.750 15.021 1.00 96.50 266 ILE A N 1
ATOM 2259 C CA . ILE A 1 266 ? 3.643 5.939 16.476 1.00 96.50 266 ILE A CA 1
ATOM 2260 C C . ILE A 1 266 ? 2.581 6.995 16.810 1.00 96.50 266 ILE A C 1
ATOM 2262 O O . ILE A 1 266 ? 1.785 6.805 17.730 1.00 96.50 266 ILE A O 1
ATOM 2266 N N . ALA A 1 267 ? 2.538 8.103 16.066 1.00 95.75 267 ALA A N 1
ATOM 2267 C CA . ALA A 1 267 ? 1.531 9.144 16.244 1.00 95.75 267 ALA A CA 1
ATOM 2268 C C . ALA A 1 267 ? 0.113 8.615 15.976 1.00 95.75 267 ALA A C 1
ATOM 2270 O O . ALA A 1 267 ? -0.813 8.931 16.729 1.00 95.75 267 ALA A O 1
ATOM 2271 N N . LEU A 1 268 ? -0.050 7.781 14.945 1.00 95.50 268 LEU A N 1
ATOM 2272 C CA . LEU A 1 268 ? -1.310 7.115 14.626 1.00 95.50 268 LEU A CA 1
ATOM 2273 C C . LEU A 1 268 ? -1.728 6.133 15.730 1.00 95.50 268 LEU A C 1
ATOM 2275 O O . LEU A 1 268 ? -2.879 6.159 16.160 1.00 95.50 268 LEU A O 1
ATOM 2279 N N . GLU A 1 269 ? -0.803 5.307 16.220 1.00 93.50 269 GLU A N 1
ATOM 2280 C CA . GLU A 1 269 ? -1.045 4.339 17.298 1.00 93.50 269 GLU A CA 1
ATOM 2281 C C . GLU A 1 269 ? -1.500 5.022 18.588 1.00 93.50 269 GLU A C 1
ATOM 2283 O O . GLU A 1 269 ? -2.529 4.635 19.143 1.00 93.50 269 GLU A O 1
ATOM 2288 N N . ASN A 1 270 ? -0.816 6.099 18.987 1.00 91.69 270 ASN A N 1
ATOM 2289 C CA . ASN A 1 270 ? -1.142 6.873 20.186 1.00 91.69 270 ASN A CA 1
ATOM 2290 C C . ASN A 1 270 ? -2.547 7.495 20.132 1.00 91.69 270 ASN A C 1
ATOM 2292 O O . ASN A 1 270 ? -3.207 7.628 21.163 1.00 91.69 270 ASN A O 1
ATOM 2296 N N . LYS A 1 271 ? -2.993 7.925 18.944 1.00 92.12 271 LYS A N 1
ATOM 2297 C CA . LYS A 1 271 ? -4.286 8.605 18.755 1.00 92.12 271 LYS A CA 1
ATOM 2298 C C . LYS A 1 271 ? -5.429 7.657 18.393 1.00 92.12 271 LYS A C 1
ATOM 2300 O O . LYS A 1 271 ? -6.589 8.076 18.375 1.00 92.12 271 LYS A O 1
ATOM 2305 N N . TYR A 1 272 ? -5.132 6.389 18.119 1.00 88.56 272 TYR A N 1
ATOM 2306 C CA . TYR A 1 272 ? -6.147 5.391 17.815 1.00 88.56 272 TYR A CA 1
ATOM 2307 C C . TYR A 1 272 ? -7.062 5.157 19.031 1.00 88.56 272 TYR A C 1
ATOM 2309 O O . TYR A 1 272 ? -6.584 5.031 20.160 1.00 88.56 272 TYR A O 1
ATOM 2317 N N . PRO A 1 273 ? -8.394 5.089 18.860 1.00 80.69 273 PRO A N 1
ATOM 2318 C CA . PRO A 1 273 ? -9.299 5.043 20.001 1.00 80.69 273 PRO A CA 1
ATOM 2319 C C . PRO A 1 273 ? -9.246 3.687 20.735 1.00 80.69 273 PRO A C 1
ATOM 2321 O O . PRO A 1 273 ? -9.757 2.680 20.252 1.00 80.69 273 PRO A O 1
ATOM 2324 N N . TYR A 1 274 ? -8.688 3.665 21.953 1.00 63.59 274 TYR A N 1
ATOM 2325 C CA . TYR A 1 274 ? -8.508 2.444 22.767 1.00 63.59 274 TYR A CA 1
ATOM 2326 C C . TYR A 1 274 ? -9.752 1.954 23.534 1.00 63.59 274 TYR A C 1
ATOM 2328 O O . TYR A 1 274 ? -9.748 0.826 24.038 1.00 63.59 274 TYR A O 1
ATOM 2336 N N . LYS A 1 275 ? -10.792 2.786 23.686 1.00 58.47 275 LYS A N 1
ATOM 2337 C CA . LYS A 1 275 ? -12.037 2.441 24.406 1.00 58.47 275 LYS A CA 1
ATOM 2338 C C . LYS A 1 275 ? -13.138 2.094 23.407 1.00 58.47 275 LYS A C 1
ATOM 2340 O O . LYS A 1 275 ? -13.286 2.807 22.414 1.00 58.47 275 LYS A O 1
ATOM 2345 N N . SER A 1 276 ? -13.888 1.013 23.628 1.00 51.31 276 SER A N 1
ATOM 2346 C CA . SER A 1 276 ? -15.078 0.713 22.817 1.00 51.31 276 SER A CA 1
ATOM 2347 C C . SER A 1 276 ? -16.170 1.763 23.081 1.00 51.31 276 SER A C 1
ATOM 2349 O O . SER A 1 276 ? -16.205 2.334 24.174 1.00 51.31 276 SER A O 1
ATOM 2351 N N . PRO A 1 277 ? -17.076 2.040 22.123 1.00 50.75 277 PRO A N 1
ATOM 2352 C CA . PRO A 1 277 ? -18.199 2.956 22.350 1.00 50.75 277 PRO A CA 1
ATOM 2353 C C . PRO A 1 277 ? -19.045 2.566 23.574 1.00 50.75 277 PRO A C 1
ATOM 2355 O O . PRO A 1 277 ? -19.495 3.439 24.306 1.00 50.75 277 PRO A O 1
ATOM 2358 N N . THR A 1 278 ? -19.167 1.265 23.849 1.00 48.06 278 THR A N 1
ATOM 2359 C CA . THR A 1 278 ? -19.889 0.694 24.998 1.00 48.06 278 THR A CA 1
ATOM 2360 C C . THR A 1 278 ? -19.284 1.031 26.364 1.00 48.06 278 THR A C 1
ATOM 2362 O O . THR A 1 278 ? -19.977 0.928 27.364 1.00 48.06 278 THR A O 1
ATOM 2365 N N . GLN A 1 279 ? -18.020 1.465 26.438 1.00 39.44 279 GLN A N 1
ATOM 2366 C CA . GLN A 1 279 ? -17.401 1.920 27.693 1.00 39.44 279 GLN A CA 1
ATOM 2367 C C . GLN A 1 279 ? -17.553 3.428 27.946 1.00 39.44 279 GLN A C 1
ATOM 2369 O O . GLN A 1 279 ? -17.182 3.889 29.020 1.00 39.44 279 GLN A O 1
ATOM 2374 N N . ARG A 1 280 ? -18.064 4.218 26.988 1.00 40.12 280 ARG A N 1
ATOM 2375 C CA . ARG A 1 280 ? -18.336 5.653 27.210 1.00 40.12 280 ARG A CA 1
ATOM 2376 C C . ARG A 1 280 ? -19.684 5.911 27.881 1.00 40.12 280 ARG A C 1
ATOM 2378 O O . ARG A 1 280 ? -19.810 6.928 28.541 1.00 40.12 280 ARG A O 1
ATOM 2385 N N . SER A 1 281 ? -20.651 5.006 27.745 1.00 36.28 281 SER A N 1
ATOM 2386 C CA . SER A 1 281 ? -21.991 5.142 28.333 1.00 36.28 281 SER A CA 1
ATOM 2387 C C . SER A 1 281 ? -22.089 4.693 29.796 1.00 36.28 281 SER A C 1
ATOM 2389 O O . SER A 1 281 ? -23.171 4.740 30.355 1.00 36.28 281 SER A O 1
ATOM 2391 N N . LEU A 1 282 ? -20.992 4.219 30.396 1.00 40.78 282 LEU A N 1
ATOM 2392 C CA . LEU A 1 282 ? -20.922 3.771 31.797 1.00 40.78 282 LEU A CA 1
ATOM 2393 C C . LEU A 1 282 ? -20.049 4.696 32.666 1.00 40.78 282 LEU A C 1
ATOM 2395 O O . LEU A 1 282 ? -19.696 4.339 33.783 1.00 40.78 282 LEU A O 1
ATOM 2399 N N . VAL A 1 283 ? -19.630 5.845 32.125 1.00 41.44 283 VAL A N 1
ATOM 2400 C CA . VAL A 1 283 ? -18.750 6.820 32.805 1.00 41.44 283 VAL A CA 1
ATOM 2401 C C . VAL A 1 283 ? -19.349 8.237 32.744 1.00 41.44 283 VAL A C 1
ATOM 2403 O O . VAL A 1 283 ? -18.636 9.229 32.858 1.00 41.44 283 VAL A O 1
ATOM 2406 N N . LEU A 1 284 ? -20.660 8.330 32.533 1.00 39.34 284 LEU A N 1
ATOM 2407 C CA . LEU A 1 284 ? -21.481 9.521 32.748 1.00 39.34 284 LEU A CA 1
ATOM 2408 C C . LEU A 1 284 ? -22.584 9.130 33.727 1.00 39.34 284 LEU A C 1
ATOM 2410 O O . LEU A 1 284 ? -22.922 9.986 34.565 1.00 39.34 284 LEU A O 1
#

Nearest PDB structures (foldseek):
  8uvt-assembly1_A  TM=1.690E-01  e=7.887E+00  Bombyx mori

pLDDT: mean 93.25, std 10.45, range [36.28, 98.5]

Secondary structure (DSSP, 8-state):
--THHHHHHHHHHHHHHHHHHHHHH--HHHHHHHHHHHHHHHHHHHIIIIIIT--EEE--SS-SSHHHHHHHHHHHIIIIIHHHHHHHHHHTT--HHHHHHHHHHHHHHHHHHHHTTSEEESS--HHHHHHHHHHHHHHHHHHHHHHHH--SSHHHHHHHHHHHHHHHHHHHHHHHHTTSEEE--SSSSSHHHHHHHHHHHHHHHHHHHHHIIIIIS--GGGGGHHHHHHHHHHHHHHHTT-EEE-TT--HHHHHHHHHHHHHHHHHHHHHS--S-GGGTTT--

Foldseek 3Di:
DQLLVLLVVLLCVQVVLLVVLCVVLVQNLLLVLLLLLQLLVLVVVCCVCPLVPVQKFAASPDDPDRLLRRLVRSCSCSNGVRSSLLSVCQSVVDDLVVLLVVLVVQLVVQVVCVVVVRMGGDNDDSVNSSVVSSVSSVVSNVLSVVCLVDVDDDSVLSSLLSSLLSLLLVVQLVCVSVVFKFFAPPPDPDRNSRRNVVSSVVSSVLSSVQSCLQVPVPDPVSLCVSLVSVLVVVVVSVVVVRMDGDDPDDSVVSSVSSVVSSVVSSVSSVSRDSDRPVVVVVPD

Solvent-accessible surface area (backbone atoms only — not comparable to full-atom values): 14831 Å² total; per-residue (Å²): 128,74,40,42,58,60,51,51,49,46,31,51,51,13,48,52,50,40,52,51,50,42,66,74,66,72,48,52,53,61,52,51,52,48,28,39,27,43,18,32,53,42,45,52,54,44,45,49,42,40,74,72,61,50,24,45,45,43,40,35,76,83,51,89,50,70,52,51,20,32,50,58,44,47,45,40,47,26,70,22,33,53,12,25,49,42,44,51,40,50,78,66,64,57,53,68,73,54,47,51,52,51,21,52,52,52,36,52,50,51,52,49,34,41,74,71,66,36,27,43,68,68,81,48,50,65,68,56,54,28,51,50,48,41,52,49,44,53,49,48,42,52,49,50,56,50,44,58,72,40,59,57,64,68,67,42,51,53,44,50,25,35,31,46,26,36,56,55,43,50,59,54,51,52,35,39,75,70,61,35,33,51,37,56,85,72,87,41,93,50,63,55,53,24,23,54,55,49,47,50,55,54,40,46,56,54,25,50,56,33,39,44,35,48,74,66,67,64,48,74,72,42,55,52,51,46,56,52,53,53,52,52,52,52,51,50,34,39,75,69,64,28,43,47,63,31,96,87,47,50,70,69,60,52,48,49,54,52,48,52,38,50,52,54,48,51,54,48,60,74,61,37,74,73,69,47,78,80,62,59,79,79,76,120

Mean predicted aligned error: 4.39 Å

Sequence (284 aa):
MAAIYWYCALGIIGVGMTIFIIYKKKNFYEFISFFLFAMMIAFIGEMIVLLFFKSYSYKPGVYTDYYAENIFGHIVPNALLWPATALLVVAYSLRYRWIVLITVIFTLLDLLYVHLGIYQHNWWETWMTSVAVFIYCVLMKRWFVQLKSKRRGILRYIVFWFILLVTLKLPVTLLLLAGWQYTFVGWFENLYRDSGVFSVFYNAALSFFCVFFICVLKKWYWKLVPFFIYFSFDAILLNRGILLFNDGWNIYYLMLVRAVCLILFIALENKYPYKSPTQRSLVL